Protein AF-A0A2E7K3Z9-F1 (afdb_monomer_lite)

pLDDT: mean 95.12, std 6.19, range [55.03, 98.75]

Structure (mmCIF, N/CA/C/O backbone):
data_AF-A0A2E7K3Z9-F1
#
_entry.id   AF-A0A2E7K3Z9-F1
#
loop_
_atom_site.group_PDB
_atom_site.id
_atom_site.type_symbol
_atom_site.label_atom_id
_atom_site.label_alt_id
_atom_site.label_comp_id
_atom_site.label_asym_id
_atom_site.label_entity_id
_atom_site.label_seq_id
_atom_site.pdbx_PDB_ins_code
_atom_site.Cartn_x
_atom_site.Cartn_y
_atom_site.Cartn_z
_atom_site.occupancy
_atom_site.B_iso_or_equiv
_atom_site.auth_seq_id
_atom_site.auth_comp_id
_atom_site.auth_asym_id
_atom_site.auth_atom_id
_atom_site.pdbx_PDB_model_num
ATOM 1 N N . MET A 1 1 ? 13.462 10.521 3.720 1.00 57.59 1 MET A N 1
ATOM 2 C CA . MET A 1 1 ? 12.714 11.764 4.078 1.00 57.59 1 MET A CA 1
ATOM 3 C C . MET A 1 1 ? 12.182 12.582 2.880 1.00 57.59 1 MET A C 1
ATOM 5 O O . MET A 1 1 ? 11.020 12.959 2.931 1.00 57.59 1 MET A O 1
ATOM 9 N N . LYS A 1 2 ? 12.932 12.824 1.781 1.00 55.03 2 LYS A N 1
ATOM 10 C CA . LYS A 1 2 ? 12.370 13.339 0.493 1.00 55.03 2 LYS A CA 1
ATOM 11 C C . LYS A 1 2 ? 12.217 12.260 -0.590 1.00 55.03 2 LYS A C 1
ATOM 13 O O . LYS A 1 2 ? 11.265 12.302 -1.368 1.00 55.03 2 LYS A O 1
ATOM 18 N N . GLU A 1 3 ? 13.136 11.299 -0.623 1.00 56.72 3 GLU A N 1
ATOM 19 C CA . GLU A 1 3 ? 13.112 10.158 -1.546 1.00 56.72 3 GLU A CA 1
ATOM 20 C C . GLU A 1 3 ? 11.953 9.200 -1.234 1.00 56.72 3 GLU A C 1
ATOM 22 O O . GLU A 1 3 ? 11.153 8.914 -2.118 1.00 56.72 3 GLU A O 1
ATOM 27 N N . ASP A 1 4 ? 11.755 8.829 0.039 1.00 74.62 4 ASP A N 1
ATOM 28 C CA . ASP A 1 4 ? 10.610 7.995 0.449 1.00 74.62 4 ASP A CA 1
ATOM 29 C C . ASP A 1 4 ? 9.265 8.618 0.072 1.00 74.62 4 ASP A C 1
ATOM 31 O O . ASP A 1 4 ? 8.337 7.912 -0.306 1.00 74.62 4 ASP A O 1
ATOM 35 N N . ALA A 1 5 ? 9.152 9.948 0.150 1.00 84.44 5 ALA A N 1
ATOM 36 C CA . ALA A 1 5 ? 7.936 10.657 -0.231 1.00 84.44 5 ALA A CA 1
ATOM 37 C C . ALA A 1 5 ? 7.711 10.646 -1.751 1.00 84.44 5 ALA A C 1
ATOM 39 O O . ALA A 1 5 ? 6.571 10.692 -2.200 1.00 84.44 5 ALA A O 1
ATOM 40 N N . ALA A 1 6 ? 8.773 10.634 -2.560 1.00 87.38 6 ALA A N 1
ATOM 41 C CA . ALA A 1 6 ? 8.648 10.507 -4.011 1.00 87.38 6 ALA A CA 1
ATOM 42 C C . ALA A 1 6 ? 8.319 9.071 -4.421 1.00 87.38 6 ALA A C 1
ATOM 44 O O . ALA A 1 6 ? 7.413 8.873 -5.218 1.00 87.38 6 ALA A O 1
ATOM 45 N N . ARG A 1 7 ? 8.977 8.082 -3.807 1.00 90.62 7 ARG A N 1
ATOM 46 C CA . ARG A 1 7 ? 8.676 6.664 -4.019 1.00 90.62 7 ARG A CA 1
ATOM 47 C C . ARG A 1 7 ? 7.239 6.323 -3.624 1.00 90.62 7 ARG A C 1
ATOM 49 O O . ARG A 1 7 ? 6.554 5.654 -4.382 1.00 90.62 7 ARG A O 1
ATOM 56 N N . ARG A 1 8 ? 6.756 6.822 -2.479 1.00 92.81 8 ARG A N 1
ATOM 57 C CA . ARG A 1 8 ? 5.350 6.664 -2.065 1.00 92.81 8 ARG A CA 1
ATOM 58 C C . ARG A 1 8 ? 4.380 7.229 -3.099 1.00 92.81 8 ARG A C 1
ATOM 60 O O . ARG A 1 8 ? 3.503 6.504 -3.539 1.00 92.81 8 ARG A O 1
ATOM 67 N N . ARG A 1 9 ? 4.602 8.466 -3.551 1.00 93.94 9 ARG A N 1
ATOM 68 C CA . ARG A 1 9 ? 3.782 9.075 -4.610 1.00 93.94 9 ARG A CA 1
ATOM 69 C C . ARG A 1 9 ? 3.825 8.281 -5.914 1.00 93.94 9 ARG A C 1
ATOM 71 O O . ARG A 1 9 ? 2.797 8.119 -6.551 1.00 93.94 9 ARG A O 1
ATOM 78 N N . ALA A 1 10 ? 4.989 7.760 -6.296 1.00 96.00 10 ALA A N 1
ATOM 79 C CA . ALA A 1 10 ? 5.112 6.910 -7.475 1.00 96.00 10 ALA A CA 1
ATOM 80 C C . ALA A 1 10 ? 4.295 5.614 -7.345 1.00 96.00 10 ALA A C 1
ATOM 82 O O . ALA A 1 10 ? 3.637 5.222 -8.300 1.00 96.00 10 ALA A O 1
ATOM 83 N N . LEU A 1 11 ? 4.285 4.982 -6.165 1.00 97.44 11 LEU A N 1
ATOM 84 C CA . LEU A 1 11 ? 3.452 3.806 -5.896 1.00 97.44 11 LEU A CA 1
ATOM 85 C C . LEU A 1 11 ? 1.953 4.145 -5.903 1.00 97.44 11 LEU A C 1
ATOM 87 O O . LEU A 1 11 ? 1.171 3.393 -6.469 1.00 97.44 11 LEU A O 1
ATOM 91 N N . GLU A 1 12 ? 1.546 5.276 -5.322 1.00 96.81 12 GLU A N 1
ATOM 92 C CA . GLU A 1 12 ? 0.149 5.742 -5.355 1.00 96.81 12 GLU A CA 1
ATOM 93 C C . GLU A 1 12 ? -0.332 6.009 -6.789 1.00 96.81 12 GLU A C 1
ATOM 95 O O . GLU A 1 12 ? -1.435 5.602 -7.157 1.00 96.81 12 GLU A O 1
ATOM 100 N N . LEU A 1 13 ? 0.506 6.654 -7.608 1.00 97.06 13 LEU A N 1
ATOM 101 C CA . LEU A 1 13 ? 0.227 6.884 -9.027 1.00 97.06 13 LEU A CA 1
ATOM 102 C C . LEU A 1 13 ? 0.150 5.566 -9.798 1.00 97.06 13 LEU A C 1
ATOM 104 O O . LEU A 1 13 ? -0.807 5.364 -10.535 1.00 97.06 13 LEU A O 1
ATOM 108 N N . LEU A 1 14 ? 1.099 4.652 -9.572 1.00 98.31 14 LEU A N 1
ATOM 109 C CA . LEU A 1 14 ? 1.084 3.329 -10.194 1.00 98.31 14 LEU A CA 1
ATOM 110 C C . LEU A 1 14 ? -0.222 2.595 -9.886 1.00 98.31 14 LEU A C 1
ATOM 112 O O . LEU A 1 14 ? -0.889 2.133 -10.801 1.00 98.31 14 LEU A O 1
ATOM 116 N N . LEU A 1 15 ? -0.619 2.520 -8.613 1.00 98.44 15 LEU A N 1
ATOM 117 C CA . LEU A 1 15 ? -1.865 1.860 -8.220 1.00 98.44 15 LEU A CA 1
ATOM 118 C C . LEU A 1 15 ? -3.093 2.548 -8.828 1.00 98.44 15 LEU A C 1
ATOM 120 O O . LEU A 1 15 ? -4.012 1.862 -9.258 1.00 98.44 15 LEU A O 1
ATOM 124 N N . THR A 1 16 ? -3.094 3.881 -8.914 1.00 98.12 16 THR A N 1
ATOM 125 C CA . THR A 1 16 ? -4.165 4.638 -9.582 1.00 98.12 16 THR A CA 1
ATOM 126 C C . THR A 1 16 ? -4.293 4.240 -11.053 1.00 98.12 16 THR A C 1
ATOM 128 O O . THR A 1 16 ? -5.396 3.962 -11.514 1.00 98.12 16 THR A O 1
ATOM 131 N N . ASP A 1 17 ? -3.182 4.157 -11.786 1.00 98.19 17 ASP A N 1
ATOM 132 C CA . ASP A 1 17 ? -3.208 3.764 -13.196 1.00 98.19 17 ASP A CA 1
ATOM 133 C C . ASP A 1 17 ? -3.567 2.288 -13.390 1.00 98.19 17 ASP A C 1
ATOM 135 O O . ASP A 1 17 ? -4.313 1.961 -14.313 1.00 98.19 17 ASP A O 1
ATOM 139 N N . LEU A 1 18 ? -3.051 1.393 -12.538 1.00 98.19 18 LEU A N 1
ATOM 140 C CA . LEU A 1 18 ? -3.352 -0.041 -12.591 1.00 98.19 18 LEU A CA 1
ATOM 141 C C . LEU A 1 18 ? -4.839 -0.303 -12.349 1.00 98.19 18 LEU A C 1
ATOM 143 O O . LEU A 1 18 ? -5.436 -1.104 -13.063 1.00 98.19 18 LEU A O 1
ATOM 147 N N . TYR A 1 19 ? -5.439 0.408 -11.393 1.00 97.75 19 TYR A N 1
ATOM 148 C CA . TYR A 1 19 ? -6.859 0.294 -11.079 1.00 97.75 19 TYR A CA 1
ATOM 149 C C . TYR A 1 19 ? -7.772 1.139 -11.977 1.00 97.75 19 TYR A C 1
ATOM 151 O O . TYR A 1 19 ? -8.988 0.962 -11.911 1.00 97.75 19 TYR A O 1
ATOM 159 N N . GLY A 1 20 ? -7.219 2.035 -12.800 1.00 97.44 20 GLY A N 1
ATOM 160 C CA . GLY A 1 20 ? -7.962 2.948 -13.678 1.00 97.44 20 GLY A CA 1
ATOM 161 C C . GLY A 1 20 ? -8.578 4.166 -12.973 1.00 97.44 20 GLY A C 1
ATOM 162 O O . GLY A 1 20 ? -9.062 5.079 -13.634 1.00 97.44 20 GLY A O 1
ATOM 163 N N . GLU A 1 21 ? -8.546 4.209 -11.643 1.00 96.50 21 GLU A N 1
ATOM 164 C CA . GLU A 1 21 ? -8.960 5.342 -10.815 1.00 96.50 21 GLU A CA 1
ATOM 165 C C . GLU A 1 21 ? -8.249 5.272 -9.456 1.00 96.50 21 GLU A C 1
ATOM 167 O O . GLU A 1 21 ? -7.744 4.218 -9.056 1.00 96.50 21 GLU A O 1
ATOM 172 N N . SER A 1 22 ? -8.212 6.383 -8.712 1.00 96.19 22 SER A N 1
ATOM 173 C CA . SER A 1 22 ? -7.589 6.354 -7.389 1.00 96.19 22 SER A CA 1
ATOM 174 C C . SER A 1 22 ? -8.462 5.560 -6.405 1.00 96.19 22 SER A C 1
ATOM 176 O O . SER A 1 22 ? -9.689 5.694 -6.427 1.00 96.19 22 SER A O 1
ATOM 178 N N . PRO A 1 23 ? -7.871 4.775 -5.487 1.00 95.44 23 PRO A N 1
ATOM 179 C CA . PRO A 1 23 ? -8.624 4.012 -4.489 1.00 95.44 23 PRO A CA 1
ATOM 180 C C . PRO A 1 23 ? -9.587 4.866 -3.649 1.00 95.44 23 PRO A C 1
ATOM 182 O O . PRO A 1 23 ? -10.661 4.404 -3.267 1.00 95.44 23 PRO A O 1
ATOM 185 N N . GLN A 1 24 ? -9.241 6.131 -3.389 1.00 94.56 24 GLN A N 1
ATOM 186 C CA . GLN A 1 24 ? -10.102 7.057 -2.649 1.00 94.56 24 GLN A CA 1
ATOM 187 C C . GLN A 1 24 ? -11.251 7.595 -3.509 1.00 94.56 24 GLN A C 1
ATOM 189 O O . GLN A 1 24 ? -12.352 7.786 -2.995 1.00 94.56 24 GLN A O 1
ATOM 194 N N . LEU A 1 25 ? -11.027 7.812 -4.810 1.00 96.00 25 LEU A N 1
ATOM 195 C CA . LEU A 1 25 ? -12.099 8.181 -5.734 1.00 96.00 25 LEU A CA 1
ATOM 196 C C . LEU A 1 25 ? -13.072 7.013 -5.922 1.00 96.00 25 LEU A C 1
ATOM 198 O O . LEU A 1 25 ? -14.277 7.209 -5.777 1.00 96.00 25 LEU A O 1
ATOM 202 N N . ARG A 1 26 ? -12.550 5.792 -6.105 1.00 96.56 26 ARG A N 1
ATOM 203 C CA . ARG A 1 26 ? -13.350 4.561 -6.106 1.00 96.56 26 ARG A CA 1
ATOM 204 C C . ARG A 1 26 ? -14.197 4.457 -4.848 1.00 96.56 26 ARG A C 1
ATOM 206 O O . ARG A 1 26 ? -15.400 4.230 -4.939 1.00 96.56 26 ARG A O 1
ATOM 213 N N . TYR A 1 27 ? -13.587 4.664 -3.678 1.00 96.69 27 TYR A N 1
ATOM 214 C CA . TYR A 1 27 ? -14.300 4.663 -2.401 1.00 96.69 27 TYR A CA 1
ATOM 215 C C . TYR A 1 27 ? -15.473 5.646 -2.410 1.00 96.69 27 TYR A C 1
ATOM 217 O O . TYR A 1 27 ? -16.594 5.289 -2.050 1.00 96.69 27 TYR A O 1
ATOM 225 N N . ARG A 1 28 ? -15.244 6.877 -2.872 1.00 97.19 28 ARG A N 1
ATOM 226 C CA . ARG A 1 28 ? -16.290 7.894 -2.974 1.00 97.19 28 ARG A CA 1
ATOM 227 C C . ARG A 1 28 ? -17.401 7.486 -3.947 1.00 97.19 28 ARG A C 1
ATOM 229 O O . ARG A 1 28 ? -18.571 7.688 -3.632 1.00 97.19 28 ARG A O 1
ATOM 236 N N . HIS A 1 29 ? -17.069 6.881 -5.088 1.00 97.12 29 HIS A N 1
ATOM 237 C CA . HIS A 1 29 ? -18.052 6.383 -6.054 1.00 97.12 29 HIS A CA 1
ATOM 238 C C . HIS A 1 29 ? -18.940 5.282 -5.457 1.00 97.12 29 HIS A C 1
ATOM 240 O O . HIS A 1 29 ? -20.164 5.400 -5.489 1.00 97.12 29 HIS A O 1
ATOM 246 N N . ILE A 1 30 ? -18.345 4.251 -4.847 1.00 96.25 30 ILE A N 1
ATOM 247 C CA . ILE A 1 30 ? -19.100 3.106 -4.306 1.00 96.25 30 ILE A CA 1
ATOM 248 C C . ILE A 1 30 ? -19.910 3.457 -3.053 1.00 96.25 30 ILE A C 1
ATOM 250 O O . ILE A 1 30 ? -20.887 2.785 -2.738 1.00 96.25 30 ILE A O 1
ATOM 254 N N . THR A 1 31 ? -19.520 4.505 -2.324 1.00 96.31 31 THR A N 1
ATOM 255 C CA . THR A 1 31 ? -20.207 4.939 -1.099 1.00 96.31 31 THR A CA 1
ATOM 256 C C . THR A 1 31 ? -21.234 6.048 -1.324 1.00 96.31 31 THR A C 1
ATOM 258 O O . THR A 1 31 ? -21.780 6.561 -0.346 1.00 96.31 31 THR A O 1
ATOM 261 N N . GLY A 1 32 ? -21.511 6.424 -2.578 1.00 95.94 32 GLY A N 1
ATOM 262 C CA . GLY A 1 32 ? -22.489 7.466 -2.902 1.00 95.94 32 GLY A CA 1
ATOM 263 C C . GLY A 1 32 ? -22.028 8.878 -2.529 1.00 95.94 32 GLY A C 1
ATOM 264 O O . GLY A 1 32 ? -22.847 9.726 -2.188 1.00 95.94 32 GLY A O 1
ATOM 265 N N . GLY A 1 33 ? -20.720 9.136 -2.573 1.00 96.38 33 GLY A N 1
ATOM 266 C CA . GLY A 1 33 ? -20.141 10.458 -2.345 1.00 96.38 33 GLY A CA 1
ATOM 267 C C . GLY A 1 33 ? -19.519 10.677 -0.966 1.00 96.38 33 GLY A C 1
ATOM 268 O O . GLY A 1 33 ? -19.100 11.803 -0.701 1.00 96.38 33 GLY A O 1
ATOM 269 N N . ARG A 1 34 ? -19.437 9.652 -0.105 1.00 96.44 34 ARG A N 1
ATOM 270 C CA . ARG A 1 34 ? -18.821 9.782 1.226 1.00 96.44 34 ARG A CA 1
ATOM 271 C C . ARG A 1 34 ? -17.300 9.896 1.148 1.00 96.44 34 ARG A C 1
ATOM 273 O O . ARG A 1 34 ? -16.649 9.343 0.262 1.00 96.44 34 ARG A O 1
ATOM 280 N N . GLU A 1 35 ? -16.735 10.619 2.109 1.00 96.38 35 GLU A N 1
ATOM 281 C CA . GLU A 1 35 ? -15.298 10.847 2.216 1.00 96.38 35 GLU A CA 1
ATOM 282 C C . GLU A 1 35 ? -14.644 9.785 3.105 1.00 96.38 35 GLU A C 1
ATOM 284 O O . GLU A 1 35 ? -15.021 9.609 4.267 1.00 96.38 35 GLU A O 1
ATOM 289 N N . LEU A 1 36 ? -13.594 9.131 2.594 1.00 97.19 36 LEU A N 1
ATOM 290 C CA . LEU A 1 36 ? -12.876 8.064 3.305 1.00 97.19 36 LEU A CA 1
ATOM 291 C C . LEU A 1 36 ? -12.435 8.486 4.715 1.00 97.19 36 LEU A C 1
ATOM 293 O O . LEU A 1 36 ? -12.551 7.725 5.673 1.00 97.19 36 LEU A O 1
ATOM 297 N N . ALA A 1 37 ? -11.941 9.718 4.855 1.00 97.44 37 ALA A N 1
ATOM 298 C CA . ALA A 1 37 ? -11.480 10.244 6.136 1.00 97.44 37 ALA A CA 1
ATOM 299 C C . ALA A 1 37 ? -12.595 10.336 7.188 1.00 97.44 37 ALA A C 1
ATOM 301 O O . ALA A 1 37 ? -12.328 10.162 8.377 1.00 97.44 37 ALA A O 1
ATOM 302 N N . ASP A 1 38 ? -13.823 10.629 6.766 1.00 97.50 38 ASP A N 1
ATOM 303 C CA . ASP A 1 38 ? -14.962 10.812 7.667 1.00 97.50 38 ASP A CA 1
ATOM 304 C C . ASP A 1 38 ? -15.489 9.457 8.138 1.00 97.50 38 ASP A C 1
ATOM 306 O O . ASP A 1 38 ? -15.725 9.254 9.335 1.00 97.50 38 ASP A O 1
ATOM 310 N N . ASP A 1 39 ? -15.572 8.500 7.216 1.00 97.56 39 ASP A N 1
ATOM 311 C CA . ASP A 1 39 ? -15.983 7.137 7.524 1.00 97.56 39 ASP A CA 1
ATOM 312 C C . ASP A 1 39 ? -14.955 6.425 8.415 1.00 97.56 39 ASP A C 1
ATOM 314 O O . ASP A 1 39 ? -15.335 5.810 9.411 1.00 97.56 39 ASP A O 1
ATOM 318 N N . VAL A 1 40 ? -13.650 6.564 8.147 1.00 98.19 40 VAL A N 1
ATOM 319 C CA . VAL A 1 40 ? -12.593 5.999 9.010 1.00 98.19 40 VAL A CA 1
ATOM 320 C C . VAL A 1 40 ? -12.603 6.653 10.393 1.00 98.19 40 VAL A C 1
ATOM 322 O O . VAL A 1 40 ? -12.535 5.954 11.403 1.00 98.19 40 VAL A O 1
ATOM 325 N N . TRP A 1 41 ? -12.742 7.978 10.480 1.00 98.38 41 TRP A N 1
ATOM 326 C CA . TRP A 1 41 ? -12.836 8.663 11.772 1.00 98.38 41 TRP A CA 1
ATOM 327 C C . TRP A 1 41 ? -13.990 8.122 12.626 1.00 98.38 41 TRP A C 1
ATOM 329 O O . TRP A 1 41 ? -13.810 7.833 13.812 1.00 98.38 41 TRP A O 1
ATOM 339 N N . SER A 1 42 ? -15.157 7.944 12.005 1.00 97.56 42 SER A N 1
ATOM 340 C CA . SER A 1 42 ? -16.372 7.458 12.662 1.00 97.56 42 SER A CA 1
ATOM 341 C C . SER A 1 42 ? -16.247 5.983 13.058 1.00 97.56 42 SER A C 1
ATOM 343 O O . SER A 1 42 ? -16.522 5.626 14.203 1.00 97.56 42 SER A O 1
ATOM 345 N N . LYS A 1 43 ? -15.727 5.145 12.152 1.00 97.00 43 LYS A N 1
ATOM 346 C CA . LYS A 1 43 ? -15.463 3.710 12.347 1.00 97.00 43 LYS A CA 1
ATOM 347 C C . LYS A 1 43 ? -14.574 3.431 13.566 1.00 97.00 43 LYS A C 1
ATOM 349 O O . LYS A 1 43 ? -14.811 2.473 14.293 1.00 97.00 43 LYS A O 1
ATOM 354 N N . PHE A 1 44 ? -13.589 4.292 13.827 1.00 98.31 44 PHE A N 1
ATOM 355 C CA . PHE A 1 44 ? -12.693 4.184 14.987 1.00 98.31 44 PHE A CA 1
ATOM 356 C C . PHE A 1 44 ? -13.087 5.103 16.157 1.00 98.31 44 PHE A C 1
ATOM 358 O O . PHE A 1 44 ? -12.309 5.281 17.095 1.00 98.31 44 PHE A O 1
ATOM 365 N N . SER A 1 45 ? -14.283 5.703 16.122 1.00 97.88 45 SER A N 1
ATOM 366 C CA . SER A 1 45 ? -14.801 6.594 17.175 1.00 97.88 45 SER A CA 1
ATOM 367 C C . SER A 1 45 ? -13.841 7.737 17.553 1.00 97.88 45 SER A C 1
ATOM 369 O O . SER A 1 45 ? -13.761 8.148 18.712 1.00 97.88 45 SER A O 1
ATOM 371 N N . GLY A 1 46 ? -13.068 8.238 16.585 1.00 98.00 46 GLY A N 1
ATOM 372 C CA . GLY A 1 46 ? -12.073 9.292 16.795 1.00 98.00 46 GLY A CA 1
ATOM 373 C C . GLY A 1 46 ? -10.892 8.913 17.697 1.00 98.00 46 GLY A C 1
ATOM 374 O O . GLY A 1 46 ? -10.212 9.799 18.222 1.00 98.00 46 GLY A O 1
ATOM 375 N N . LYS A 1 47 ? -10.636 7.617 17.900 1.00 98.62 47 LYS A N 1
ATOM 376 C CA . LYS A 1 47 ? -9.530 7.107 18.719 1.00 98.62 47 LYS A CA 1
ATOM 377 C C . LYS A 1 47 ? -8.422 6.530 17.855 1.00 98.62 47 LYS A C 1
ATOM 379 O O . LYS A 1 47 ? -8.671 5.947 16.803 1.00 98.62 47 LYS A O 1
ATOM 384 N N . CYS A 1 48 ? -7.185 6.662 18.322 1.00 98.75 48 CYS A N 1
ATOM 385 C CA . CYS A 1 48 ? -6.069 5.928 17.744 1.00 98.75 48 CYS A CA 1
ATOM 386 C C . CYS A 1 48 ? -6.290 4.432 17.966 1.00 98.75 48 CYS A C 1
ATOM 388 O O . CYS A 1 48 ? -6.415 4.000 19.107 1.00 98.75 48 CYS A O 1
ATOM 390 N N . PHE A 1 49 ? -6.268 3.636 16.902 1.00 98.75 49 PHE A N 1
ATOM 391 C CA . PHE A 1 49 ? -6.435 2.191 17.017 1.00 98.75 49 PHE A CA 1
ATOM 392 C C . PHE A 1 49 ? -5.366 1.534 17.907 1.00 98.75 49 PHE A C 1
ATOM 394 O O . PHE A 1 49 ? -5.667 0.627 18.675 1.00 98.75 49 PHE A O 1
ATOM 401 N N . ASN A 1 50 ? -4.115 2.004 17.830 1.00 98.56 50 ASN A N 1
ATOM 402 C CA . ASN A 1 50 ? -3.016 1.366 18.549 1.00 98.56 50 ASN A CA 1
ATOM 403 C C . ASN A 1 50 ? -3.041 1.637 20.061 1.00 98.56 50 ASN A C 1
ATOM 405 O O . ASN A 1 50 ? -2.995 0.707 20.855 1.00 98.56 50 ASN A O 1
ATOM 409 N N . CYS A 1 51 ? -3.059 2.914 20.456 1.00 98.31 51 CYS A N 1
ATOM 410 C CA . CYS A 1 51 ? -2.945 3.312 21.863 1.00 98.31 51 CYS A CA 1
ATOM 411 C C . CYS A 1 51 ? -4.286 3.661 22.518 1.00 98.31 51 CYS A C 1
ATOM 413 O O . CYS A 1 51 ? -4.294 4.117 23.655 1.00 98.31 51 CYS A O 1
ATOM 415 N N . GLU A 1 52 ? -5.394 3.532 21.782 1.00 98.25 52 GLU A N 1
ATOM 416 C CA . GLU A 1 52 ? -6.772 3.826 22.208 1.00 98.25 52 GLU A CA 1
ATOM 417 C C . GLU A 1 52 ? -7.025 5.282 22.664 1.00 98.25 52 GLU A C 1
ATOM 419 O O . GLU A 1 52 ? -8.147 5.648 23.019 1.00 98.25 52 GLU A O 1
ATOM 424 N N . ALA A 1 53 ? -6.009 6.149 22.591 1.00 98.25 53 ALA A N 1
ATOM 425 C CA . ALA A 1 53 ? -6.112 7.551 22.962 1.00 98.25 53 ALA A CA 1
ATOM 426 C C . ALA A 1 53 ? -7.072 8.309 22.035 1.00 98.25 53 ALA A C 1
ATOM 428 O O . ALA A 1 53 ? -7.028 8.159 20.807 1.00 98.25 53 ALA A O 1
ATOM 429 N N . GLN A 1 54 ? -7.890 9.179 22.630 1.00 98.31 54 GLN A N 1
ATOM 430 C CA . GLN A 1 54 ? -8.742 10.100 21.889 1.00 98.31 54 GLN A CA 1
ATOM 431 C C . GLN A 1 54 ? -7.878 11.059 21.067 1.00 98.31 54 GLN A C 1
ATOM 433 O O . GLN A 1 54 ? -6.976 11.715 21.592 1.00 98.31 54 GLN A O 1
ATOM 438 N N . ILE A 1 55 ? -8.164 11.166 19.773 1.00 98.19 55 ILE A N 1
ATOM 439 C CA . ILE A 1 55 ? -7.533 12.161 18.913 1.00 98.19 55 ILE A CA 1
ATOM 440 C C . ILE A 1 55 ? -8.352 13.450 19.036 1.00 98.19 55 ILE A C 1
ATOM 442 O O . ILE A 1 55 ? -9.580 13.430 18.997 1.00 98.19 55 ILE A O 1
ATOM 446 N N . SER A 1 56 ? -7.681 14.594 19.181 1.00 95.12 56 SER A N 1
ATOM 447 C CA . SER A 1 56 ? -8.328 15.892 19.449 1.00 95.12 56 SER A CA 1
ATOM 448 C C . SER A 1 56 ? -9.204 16.426 18.308 1.00 95.12 56 SER A C 1
ATOM 450 O O . SER A 1 56 ? -9.862 17.451 18.452 1.00 95.12 56 SER A O 1
ATOM 452 N N . GLY A 1 57 ? -9.227 15.739 17.170 1.00 95.38 57 GLY A N 1
ATOM 453 C CA . GLY A 1 57 ? -10.156 15.990 16.082 1.00 95.38 57 GLY A CA 1
ATOM 454 C C . GLY A 1 57 ? -9.727 15.293 14.800 1.00 95.38 57 GLY A C 1
ATOM 455 O O . GLY A 1 57 ? -8.557 14.950 14.620 1.00 95.38 57 GLY A O 1
ATOM 456 N N . ARG A 1 58 ? -10.668 15.148 13.866 1.00 96.44 58 ARG A N 1
ATOM 457 C CA . ARG A 1 58 ? -10.459 14.450 12.589 1.00 96.44 58 ARG A CA 1
ATOM 458 C C . ARG A 1 58 ? -9.247 14.951 11.805 1.00 96.44 58 ARG A C 1
ATOM 460 O O . ARG A 1 58 ? -8.475 14.159 11.289 1.00 96.44 58 ARG A O 1
ATOM 467 N N . LYS A 1 59 ? -9.017 16.267 11.783 1.00 96.00 59 LYS A N 1
ATOM 468 C CA . LYS A 1 59 ? -7.862 16.881 11.096 1.00 96.00 59 LYS A CA 1
ATOM 469 C C . LYS A 1 59 ? -6.499 16.501 11.700 1.00 96.00 59 LYS A C 1
ATOM 471 O O . LYS A 1 59 ? -5.474 16.793 11.095 1.00 96.00 59 LYS A O 1
ATOM 476 N N . LYS A 1 60 ? -6.470 15.920 12.905 1.00 97.12 60 LYS A N 1
ATOM 477 C CA . LYS A 1 60 ? -5.260 15.424 13.582 1.00 97.12 60 LYS A CA 1
ATOM 478 C C . LYS A 1 60 ? -5.092 13.906 13.454 1.00 97.12 60 LYS A C 1
ATOM 480 O O . LYS A 1 60 ? -4.064 13.381 13.879 1.00 97.12 60 LYS A O 1
ATOM 485 N N . MET A 1 61 ? -6.082 13.210 12.893 1.00 97.75 61 MET A N 1
ATOM 486 C CA . MET A 1 61 ? -5.967 11.799 12.545 1.00 97.75 61 MET A CA 1
ATOM 487 C C . MET A 1 61 ? -4.958 11.629 11.416 1.00 97.75 61 MET A C 1
ATOM 489 O O . MET A 1 61 ? -4.938 12.401 10.458 1.00 97.75 61 MET A O 1
ATOM 493 N N . HIS A 1 62 ? -4.167 10.571 11.508 1.00 97.81 62 HIS A N 1
ATOM 494 C CA . HIS A 1 62 ? -3.440 10.033 10.375 1.00 97.81 62 HIS A CA 1
ATOM 495 C C . HIS A 1 62 ? -4.220 8.844 9.822 1.00 97.81 62 HIS A C 1
ATOM 497 O O . HIS A 1 62 ? -4.501 7.892 10.552 1.00 97.81 62 HIS A O 1
ATOM 503 N N . LEU A 1 63 ? -4.579 8.933 8.541 1.00 97.12 63 LEU A N 1
ATOM 504 C CA . LEU A 1 63 ? -5.071 7.795 7.778 1.00 97.12 63 LEU A CA 1
ATOM 505 C C . LEU A 1 63 ? -3.888 6.898 7.441 1.00 97.12 63 LEU A C 1
ATOM 507 O O . LEU A 1 63 ? -2.991 7.294 6.694 1.00 97.12 63 LEU A O 1
ATOM 511 N N . ASP A 1 64 ? -3.887 5.709 8.022 1.00 97.62 64 ASP A N 1
ATOM 512 C CA . ASP A 1 64 ? -2.841 4.726 7.812 1.00 97.62 64 ASP A CA 1
ATOM 513 C C . ASP A 1 64 ? -3.270 3.678 6.786 1.00 97.62 64 ASP A C 1
ATOM 515 O O . ASP A 1 64 ? -4.409 3.200 6.786 1.00 97.62 64 ASP A O 1
ATOM 519 N N . HIS A 1 65 ? -2.318 3.294 5.936 1.00 97.19 65 HIS A N 1
ATOM 520 C CA . HIS A 1 65 ? -2.472 2.122 5.090 1.00 97.19 65 HIS A CA 1
ATOM 521 C C . HIS A 1 65 ? -2.366 0.894 5.996 1.00 97.19 65 HIS A C 1
ATOM 523 O O . HIS A 1 65 ? -1.269 0.537 6.440 1.00 97.19 65 HIS A O 1
ATOM 529 N N . THR A 1 66 ? -3.503 0.259 6.288 1.00 97.62 66 THR A N 1
ATOM 530 C CA . THR A 1 66 ? -3.566 -0.878 7.216 1.00 97.62 66 THR A CA 1
ATOM 531 C C . THR A 1 66 ? -2.526 -1.928 6.852 1.00 97.62 66 THR A C 1
ATOM 533 O O . THR A 1 66 ? -1.674 -2.275 7.673 1.00 97.62 66 THR A O 1
ATOM 536 N N . ARG A 1 67 ? -2.507 -2.324 5.577 1.00 97.31 67 ARG A N 1
ATOM 537 C CA . ARG A 1 67 ? -1.402 -3.057 4.958 1.00 97.31 67 ARG A CA 1
ATOM 538 C C . ARG A 1 67 ? -0.493 -2.074 4.210 1.00 97.31 67 ARG A C 1
ATOM 540 O O . ARG A 1 67 ? -0.995 -1.106 3.652 1.00 97.31 67 ARG A O 1
ATOM 547 N N . PRO A 1 68 ? 0.833 -2.272 4.199 1.00 96.56 68 PRO A N 1
ATOM 548 C CA . PRO A 1 68 ? 1.758 -1.225 3.778 1.00 96.56 68 PRO A CA 1
ATOM 549 C C . PRO A 1 68 ? 1.741 -0.954 2.265 1.00 96.56 68 PRO A C 1
ATOM 551 O O . PRO A 1 68 ? 1.856 -1.877 1.461 1.00 96.56 68 PRO A O 1
ATOM 554 N N . LEU A 1 69 ? 1.749 0.330 1.880 1.00 97.38 69 LEU A N 1
ATOM 555 C CA . LEU A 1 69 ? 1.864 0.781 0.481 1.00 97.38 69 LEU A CA 1
ATOM 556 C C . LEU A 1 69 ? 3.112 0.248 -0.234 1.00 97.38 69 LEU A C 1
ATOM 558 O O . LEU A 1 69 ? 3.070 -0.047 -1.424 1.00 97.38 69 LEU A O 1
ATOM 562 N N . ALA A 1 70 ? 4.225 0.083 0.489 1.00 95.56 70 ALA A N 1
ATOM 563 C CA . ALA A 1 70 ? 5.442 -0.525 -0.056 1.00 95.56 70 ALA A CA 1
ATOM 564 C C . ALA A 1 70 ? 5.203 -1.957 -0.576 1.00 95.56 70 ALA A C 1
ATOM 566 O O . ALA A 1 70 ? 5.965 -2.452 -1.396 1.00 95.56 70 ALA A O 1
ATOM 567 N N . MET A 1 71 ? 4.125 -2.597 -0.127 1.00 97.19 71 MET A N 1
ATOM 568 C CA . MET A 1 71 ? 3.684 -3.930 -0.523 1.00 97.19 71 MET A CA 1
ATOM 569 C C . MET A 1 71 ? 2.465 -3.875 -1.451 1.00 97.19 71 MET A C 1
ATOM 571 O O . MET A 1 71 ? 1.736 -4.854 -1.563 1.00 97.19 71 MET A O 1
ATOM 575 N N . LEU A 1 72 ? 2.266 -2.731 -2.117 1.00 97.94 72 LEU A N 1
ATOM 576 C CA . LEU A 1 72 ? 1.218 -2.457 -3.105 1.00 97.94 72 LEU A CA 1
ATOM 577 C C . LEU A 1 72 ? -0.215 -2.460 -2.556 1.00 97.94 72 LEU A C 1
ATOM 579 O O . LEU A 1 72 ? -1.176 -2.513 -3.319 1.00 97.94 72 LEU A O 1
ATOM 583 N N . TRP A 1 73 ? -0.376 -2.349 -1.239 1.00 97.75 73 TRP A N 1
ATOM 584 C CA . TRP A 1 73 ? -1.687 -2.174 -0.622 1.00 97.75 73 TRP A CA 1
ATOM 585 C C . TRP A 1 73 ? -2.075 -0.687 -0.590 1.00 97.75 73 TRP A C 1
ATOM 587 O O . TRP A 1 73 ? -1.354 0.099 0.031 1.00 97.75 73 TRP A O 1
ATOM 597 N N . PRO A 1 74 ? -3.169 -0.276 -1.255 1.00 96.94 74 PRO A N 1
ATOM 598 C CA . PRO A 1 74 ? -3.571 1.126 -1.329 1.00 96.94 74 PRO A CA 1
ATOM 599 C C . PRO A 1 74 ? -4.167 1.653 -0.016 1.00 96.94 74 PRO A C 1
ATOM 601 O O . PRO A 1 74 ? -4.539 0.897 0.879 1.00 96.94 74 PRO A O 1
ATOM 604 N N . LEU A 1 75 ? -4.298 2.980 0.083 1.00 96.88 75 LEU A N 1
ATOM 605 C CA . LEU A 1 75 ? -5.128 3.616 1.105 1.00 96.88 75 LEU A CA 1
ATOM 606 C C . LEU A 1 75 ? -6.587 3.628 0.638 1.00 96.88 75 LEU A C 1
ATOM 608 O O . LEU A 1 75 ? -6.981 4.498 -0.136 1.00 96.88 75 LEU A O 1
ATOM 612 N N . ASP A 1 76 ? -7.373 2.672 1.113 1.00 96.38 76 ASP A N 1
ATOM 613 C CA . ASP A 1 76 ? -8.764 2.447 0.715 1.00 96.38 76 ASP A CA 1
ATOM 614 C C . ASP A 1 76 ? -9.703 2.361 1.938 1.00 96.38 76 ASP A C 1
ATOM 616 O O . ASP A 1 76 ? -9.346 2.773 3.044 1.00 96.38 76 ASP A O 1
ATOM 620 N N . GLY A 1 77 ? -10.910 1.813 1.757 1.00 96.44 77 GLY A N 1
ATOM 621 C CA . GLY A 1 77 ? -11.915 1.637 2.816 1.00 96.44 77 GLY A CA 1
ATOM 622 C C . GLY A 1 77 ? -11.472 0.801 4.025 1.00 96.44 77 GLY A C 1
ATOM 623 O O . GLY A 1 77 ? -12.138 0.826 5.070 1.00 96.44 77 GLY A O 1
ATOM 624 N N . THR A 1 78 ? -10.345 0.095 3.911 1.00 97.19 78 THR A N 1
ATOM 625 C CA . THR A 1 78 ? -9.736 -0.679 4.994 1.00 97.19 78 THR A CA 1
ATOM 626 C C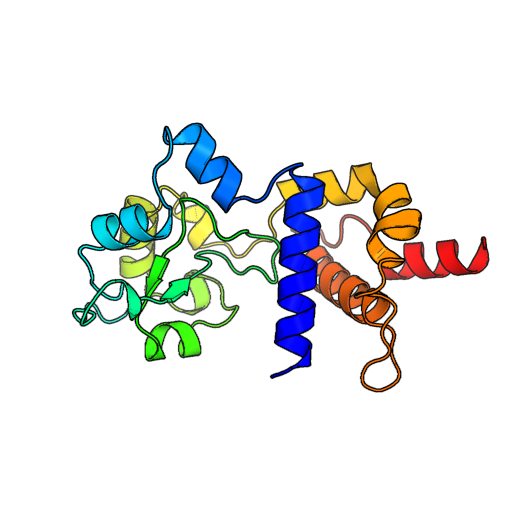 . THR A 1 78 ? -8.778 0.140 5.858 1.00 97.19 78 THR A C 1
ATOM 628 O O . THR A 1 78 ? -8.237 -0.408 6.817 1.00 97.19 78 THR A O 1
ATOM 631 N N . ALA A 1 79 ? -8.554 1.423 5.550 1.00 98.19 79 ALA A N 1
ATOM 632 C CA . ALA A 1 79 ? -7.629 2.305 6.260 1.00 98.19 79 ALA A CA 1
ATOM 633 C C . ALA A 1 79 ? -7.869 2.365 7.781 1.00 98.19 79 ALA A C 1
ATOM 635 O O . ALA A 1 79 ? -8.996 2.258 8.270 1.00 98.19 79 ALA A O 1
ATOM 636 N N . THR A 1 80 ? -6.786 2.586 8.531 1.00 98.31 80 THR A N 1
ATOM 637 C CA . THR A 1 80 ? -6.796 2.618 10.002 1.00 98.31 80 THR A CA 1
ATOM 638 C C . THR A 1 80 ? -6.632 4.042 10.532 1.00 98.31 80 THR A C 1
ATOM 640 O O . THR A 1 80 ? -5.811 4.816 10.041 1.00 98.31 80 THR A O 1
ATOM 643 N N . CYS A 1 81 ? -7.386 4.385 11.579 1.00 98.62 81 CYS A N 1
ATOM 644 C CA . CYS A 1 81 ? -7.245 5.646 12.308 1.00 98.62 81 CYS A CA 1
ATOM 645 C C . CYS A 1 81 ? -6.086 5.568 13.316 1.00 98.62 81 CYS A C 1
ATOM 647 O O . CYS A 1 81 ? -6.163 4.817 14.292 1.00 98.62 81 CYS A O 1
ATOM 649 N N . LEU A 1 82 ? -5.024 6.361 13.131 1.00 98.62 82 LEU A N 1
ATOM 650 C CA . LEU A 1 82 ? -3.904 6.450 14.077 1.00 98.62 82 LEU A CA 1
ATOM 651 C C . LEU A 1 82 ? -3.611 7.893 14.500 1.00 98.62 82 LEU A C 1
ATOM 653 O O . LEU A 1 82 ? -3.823 8.850 13.755 1.00 98.62 82 LEU A O 1
ATOM 657 N N . CYS A 1 83 ? -3.062 8.061 15.706 1.00 98.50 83 CYS A N 1
ATOM 658 C CA . CYS A 1 83 ? -2.409 9.311 16.090 1.00 98.50 83 CYS A CA 1
ATOM 659 C C . CYS A 1 83 ? -1.021 9.416 15.430 1.00 98.50 83 CYS A C 1
ATOM 661 O O . CYS A 1 83 ? -0.432 8.410 15.023 1.00 98.50 83 CYS A O 1
ATOM 663 N N . GLY A 1 84 ? -0.461 10.628 15.363 1.00 97.50 84 GLY A N 1
ATOM 664 C CA . GLY A 1 84 ? 0.813 10.870 14.675 1.00 97.50 84 GLY A CA 1
ATOM 665 C C . GLY A 1 84 ? 1.997 10.058 15.212 1.00 97.50 84 GLY A C 1
ATOM 666 O O . GLY A 1 84 ? 2.828 9.602 14.424 1.00 97.50 84 GLY A O 1
ATOM 667 N N . SER A 1 85 ? 2.060 9.810 16.526 1.00 97.88 85 SER A N 1
ATOM 668 C CA . SER A 1 85 ? 3.131 9.008 17.133 1.00 97.88 85 SER A CA 1
ATOM 669 C C . SER A 1 85 ? 3.035 7.533 16.739 1.00 97.88 85 SER A C 1
ATOM 671 O O . SER A 1 85 ? 4.017 6.972 16.258 1.00 97.88 85 SER A O 1
ATOM 673 N N . CYS A 1 86 ? 1.853 6.919 16.858 1.00 98.38 86 CYS A N 1
ATOM 674 C CA . CYS A 1 86 ? 1.643 5.519 16.480 1.00 98.38 86 CYS A CA 1
ATOM 675 C C . CYS A 1 86 ? 1.802 5.310 14.969 1.00 98.38 86 CYS A C 1
ATOM 677 O O . CYS A 1 86 ? 2.455 4.360 14.553 1.00 98.38 86 CYS A O 1
ATOM 679 N N . ASN A 1 87 ? 1.304 6.233 14.141 1.00 97.81 87 ASN A N 1
ATOM 680 C CA . ASN A 1 87 ? 1.498 6.186 12.689 1.00 97.81 87 ASN A CA 1
ATOM 681 C C . ASN A 1 87 ? 2.992 6.221 12.310 1.00 97.81 87 ASN A C 1
ATOM 683 O O . ASN A 1 87 ? 3.472 5.425 11.503 1.00 97.81 87 ASN A O 1
ATOM 687 N N . SER A 1 88 ? 3.760 7.107 12.953 1.00 95.81 88 SER A N 1
ATOM 688 C CA . SER A 1 88 ? 5.209 7.232 12.731 1.00 95.81 88 SER A CA 1
ATOM 689 C C . SER A 1 88 ? 6.009 6.031 13.239 1.00 95.81 88 SER A C 1
ATOM 691 O O . SER A 1 88 ? 7.104 5.771 12.735 1.00 95.81 88 SER A O 1
ATOM 693 N N . GLN A 1 89 ? 5.489 5.308 14.234 1.00 97.19 89 GLN A N 1
ATOM 694 C CA . GLN A 1 89 ? 6.061 4.047 14.698 1.00 97.19 89 GLN A CA 1
ATOM 695 C C . GLN A 1 89 ? 5.712 2.904 13.745 1.00 97.19 89 GLN A C 1
ATOM 697 O O . GLN A 1 89 ? 6.614 2.152 13.379 1.00 97.19 89 GLN A O 1
ATOM 702 N N . LYS A 1 90 ? 4.449 2.763 13.319 1.00 96.25 90 LYS A N 1
ATOM 703 C CA . LYS A 1 90 ? 4.013 1.694 12.407 1.00 96.25 90 LYS A CA 1
ATOM 704 C C . LYS A 1 90 ? 4.782 1.727 11.086 1.00 96.25 90 LYS A C 1
ATOM 706 O O . LYS A 1 90 ? 5.332 0.705 10.688 1.00 96.25 90 LYS A O 1
ATOM 711 N N . ARG A 1 91 ? 4.909 2.907 10.465 1.00 93.19 91 ARG A N 1
ATOM 712 C CA . ARG A 1 91 ? 5.604 3.113 9.179 1.00 93.19 91 ARG A CA 1
ATOM 713 C C . ARG A 1 91 ? 5.070 2.179 8.084 1.00 93.19 91 ARG A C 1
ATOM 715 O O . ARG A 1 91 ? 3.909 2.268 7.720 1.00 93.19 91 ARG A O 1
ATOM 722 N N . ASP A 1 92 ? 5.933 1.348 7.515 1.00 92.44 92 ASP A N 1
ATOM 723 C CA . ASP A 1 92 ? 5.679 0.370 6.460 1.00 92.44 92 ASP A CA 1
ATOM 724 C C . ASP A 1 92 ? 5.650 -1.074 6.988 1.00 92.44 92 ASP A C 1
ATOM 726 O O . ASP A 1 92 ? 5.652 -2.018 6.198 1.00 92.44 92 ASP A O 1
ATOM 730 N N . ARG A 1 93 ? 5.597 -1.258 8.314 1.00 95.69 93 ARG A N 1
ATOM 731 C CA . ARG A 1 93 ? 5.425 -2.577 8.925 1.00 95.69 93 ARG A CA 1
ATOM 732 C C . ARG A 1 93 ? 4.047 -3.147 8.621 1.00 95.69 93 ARG A C 1
ATOM 734 O O . ARG A 1 93 ? 3.054 -2.414 8.542 1.00 95.69 93 ARG A O 1
ATOM 741 N N . PHE A 1 94 ? 3.989 -4.468 8.504 1.00 96.69 94 PHE A N 1
ATOM 742 C CA . PHE A 1 94 ? 2.715 -5.165 8.446 1.00 96.69 94 PHE A CA 1
ATOM 743 C C . PHE A 1 94 ? 1.985 -5.078 9.788 1.00 96.69 94 PHE A C 1
ATOM 745 O O . PHE A 1 94 ? 2.631 -4.910 10.826 1.00 96.69 94 PHE A O 1
ATOM 752 N N . PRO A 1 95 ? 0.649 -5.239 9.792 1.00 97.50 95 PRO A N 1
ATOM 753 C CA . PRO A 1 95 ? -0.125 -5.371 11.020 1.00 97.50 95 PRO A CA 1
ATOM 754 C C . PRO A 1 95 ? 0.486 -6.374 12.006 1.00 97.50 95 PRO A C 1
ATOM 756 O O . PRO A 1 95 ? 0.676 -6.021 13.167 1.00 97.50 95 PRO A O 1
ATOM 759 N N . ALA A 1 96 ? 0.857 -7.575 11.542 1.00 97.75 96 ALA A N 1
ATOM 760 C CA . ALA A 1 96 ? 1.444 -8.630 12.375 1.00 97.75 96 ALA A CA 1
ATOM 761 C C . ALA A 1 96 ? 2.769 -8.249 13.061 1.00 97.75 96 ALA A C 1
ATOM 763 O O . ALA A 1 96 ? 3.080 -8.784 14.119 1.00 97.75 96 ALA A O 1
ATOM 764 N N . ASP A 1 97 ? 3.523 -7.305 12.491 1.00 97.31 97 ASP A N 1
ATOM 765 C CA . ASP A 1 97 ? 4.826 -6.868 13.012 1.00 97.31 97 ASP A CA 1
ATOM 766 C C . ASP A 1 97 ? 4.712 -5.666 13.974 1.00 97.31 97 ASP A C 1
ATOM 768 O O . ASP A 1 97 ? 5.722 -5.138 14.461 1.00 97.31 97 ASP A O 1
ATOM 772 N N . TYR A 1 98 ? 3.497 -5.150 14.189 1.00 98.06 98 TYR A N 1
ATOM 773 C CA . TYR A 1 98 ? 3.260 -3.954 15.000 1.00 98.06 98 TYR A CA 1
ATOM 774 C C . TYR A 1 98 ? 2.184 -4.133 16.068 1.00 98.06 98 TYR A C 1
ATOM 776 O O . TYR A 1 98 ? 2.334 -3.598 17.165 1.00 98.06 98 TYR A O 1
ATOM 784 N N . TYR A 1 99 ? 1.120 -4.865 15.758 1.00 98.31 99 TYR A N 1
ATOM 785 C CA . TYR A 1 99 ? -0.015 -5.066 16.646 1.00 98.31 99 TYR A CA 1
ATOM 786 C C . TYR A 1 99 ? 0.062 -6.409 17.371 1.00 98.31 99 TYR A C 1
ATOM 788 O O . TYR A 1 99 ? 0.564 -7.396 16.836 1.00 98.31 99 TYR A O 1
ATOM 796 N N . SER A 1 100 ? -0.494 -6.462 18.581 1.00 98.19 100 SER A N 1
ATOM 797 C CA . SER A 1 100 ? -0.704 -7.720 19.299 1.00 98.19 100 SER A CA 1
ATOM 798 C C . SER A 1 100 ? -1.756 -8.597 18.609 1.00 98.19 100 SER A C 1
ATOM 800 O O . SER A 1 100 ? -2.565 -8.118 17.815 1.00 98.19 100 SER A O 1
ATOM 802 N N . VAL A 1 101 ? -1.805 -9.886 18.956 1.00 97.94 101 VAL A N 1
ATOM 803 C CA . VAL A 1 101 ? -2.809 -10.824 18.419 1.00 97.94 101 VAL A CA 1
ATOM 804 C C . VAL A 1 101 ? -4.241 -10.330 18.661 1.00 97.94 101 VAL A C 1
ATOM 806 O O . VAL A 1 101 ? -5.065 -10.377 17.746 1.00 97.94 101 VAL A O 1
ATOM 809 N N . ASP A 1 102 ? -4.524 -9.796 19.850 1.00 98.25 102 ASP A N 1
ATOM 810 C CA . ASP A 1 102 ? -5.843 -9.251 20.193 1.00 98.25 102 ASP A CA 1
ATOM 811 C C . ASP A 1 102 ? -6.171 -8.005 19.369 1.00 98.25 102 ASP A C 1
ATOM 813 O O . ASP A 1 102 ? -7.297 -7.838 18.892 1.00 98.25 102 ASP A O 1
ATOM 817 N N . GLN A 1 103 ? -5.181 -7.135 19.150 1.00 98.56 103 GLN A N 1
ATOM 818 C CA . GLN A 1 103 ? -5.341 -5.997 18.253 1.00 98.56 103 GLN A CA 1
ATOM 819 C C . GLN A 1 103 ? -5.614 -6.479 16.823 1.00 98.56 103 GLN A C 1
ATOM 821 O O . GLN A 1 103 ? -6.548 -5.983 16.209 1.00 98.56 103 GLN A O 1
ATOM 826 N N . LEU A 1 104 ? -4.916 -7.489 16.295 1.00 98.62 104 LEU A N 1
ATOM 827 C CA . LEU A 1 104 ? -5.206 -8.016 14.953 1.00 98.62 104 LEU A CA 1
ATOM 828 C C . LEU A 1 104 ? -6.645 -8.533 14.823 1.00 98.62 104 LEU A C 1
ATOM 830 O O . LEU A 1 104 ? -7.297 -8.266 13.815 1.00 98.62 104 LEU A O 1
ATOM 834 N N . GLN A 1 105 ? -7.172 -9.215 15.844 1.00 98.56 105 GLN A N 1
ATOM 835 C CA . GLN A 1 105 ? -8.572 -9.655 15.851 1.00 98.56 105 GLN A CA 1
ATOM 836 C C . GLN A 1 105 ? -9.551 -8.476 15.840 1.00 98.56 105 GLN A C 1
ATOM 838 O O . GLN A 1 105 ? -10.531 -8.499 15.095 1.00 98.56 105 GLN A O 1
ATOM 843 N N . LYS A 1 106 ? -9.296 -7.437 16.647 1.00 98.38 106 LYS A N 1
ATOM 844 C CA . LYS A 1 106 ? -10.099 -6.203 16.634 1.00 98.38 106 LYS A CA 1
ATOM 845 C C . LYS A 1 106 ? -10.012 -5.509 15.274 1.00 98.38 106 LYS A C 1
ATOM 847 O O . LYS A 1 106 ? -11.036 -5.112 14.729 1.00 98.38 106 LYS A O 1
ATOM 852 N N . LEU A 1 107 ? -8.806 -5.399 14.720 1.00 98.44 107 LEU A N 1
ATOM 853 C CA . LEU A 1 107 ? -8.542 -4.752 13.441 1.00 98.44 107 LEU A CA 1
ATOM 854 C C . LEU A 1 107 ? -9.301 -5.447 12.315 1.00 98.44 107 LEU A C 1
ATOM 856 O O . LEU A 1 107 ? -10.018 -4.772 11.591 1.00 98.44 107 LEU A O 1
ATOM 860 N N . SER A 1 108 ? -9.220 -6.779 12.241 1.00 98.31 108 SER A N 1
ATOM 861 C CA . SER A 1 108 ? -9.940 -7.604 11.260 1.00 98.31 108 SER A CA 1
ATOM 862 C C . SER A 1 108 ? -11.441 -7.321 11.256 1.00 98.31 108 SER A C 1
ATOM 864 O O . SER A 1 108 ? -12.028 -7.114 10.200 1.00 98.31 108 SER A O 1
ATOM 866 N N . LYS A 1 109 ? -12.060 -7.234 12.439 1.00 98.19 109 LYS A N 1
ATOM 867 C CA . LYS A 1 109 ? -13.494 -6.934 12.565 1.00 98.19 109 LYS A CA 1
ATOM 868 C C . LYS A 1 109 ? -13.847 -5.526 12.084 1.00 98.19 109 LYS A C 1
ATOM 870 O O . LYS A 1 109 ? -14.913 -5.3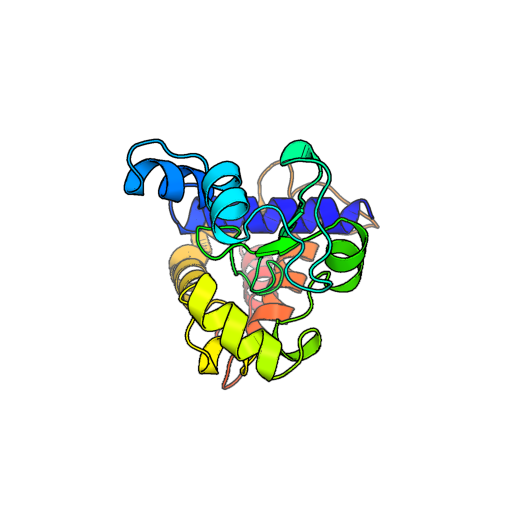31 11.521 1.00 98.19 109 LYS A O 1
ATOM 875 N N . ILE A 1 110 ? -12.979 -4.547 12.335 1.00 97.94 110 ILE A N 1
ATOM 876 C CA . ILE A 1 110 ? -13.229 -3.139 11.999 1.00 97.94 110 ILE A CA 1
ATOM 877 C C . ILE A 1 110 ? -12.980 -2.865 10.506 1.00 97.94 110 ILE A C 1
ATOM 879 O O . ILE A 1 110 ? -13.717 -2.106 9.871 1.00 97.94 110 ILE A O 1
ATOM 883 N N . THR A 1 111 ? -11.912 -3.434 9.948 1.00 96.88 111 THR A N 1
ATOM 884 C CA . THR A 1 111 ? -11.486 -3.194 8.561 1.00 96.88 111 THR A CA 1
ATOM 885 C C . THR A 1 111 ? -12.067 -4.192 7.573 1.00 96.88 111 THR A C 1
ATOM 887 O O . THR A 1 111 ? -11.912 -3.977 6.376 1.00 96.88 111 THR A O 1
ATOM 890 N N . GLU A 1 112 ? -12.696 -5.259 8.070 1.00 96.88 112 GLU A N 1
ATOM 891 C CA . GLU A 1 112 ? -13.220 -6.391 7.295 1.00 96.88 112 GLU A CA 1
ATOM 892 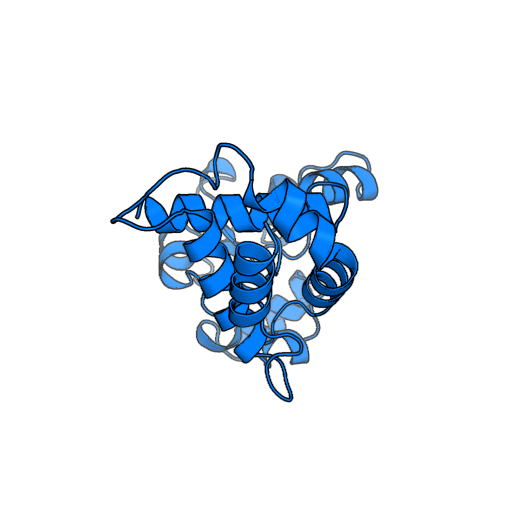C C . GLU A 1 112 ? -12.133 -7.166 6.528 1.00 96.88 112 GLU A C 1
ATOM 894 O O . GLU A 1 112 ? -12.436 -8.046 5.726 1.00 96.88 112 GLU A O 1
ATOM 899 N N . ILE A 1 113 ? -10.850 -6.903 6.812 1.00 97.31 113 ILE A N 1
ATOM 900 C CA . ILE A 1 113 ? -9.746 -7.717 6.299 1.00 97.31 113 ILE A CA 1
ATOM 901 C C . ILE A 1 113 ? -9.741 -9.047 7.065 1.00 97.31 113 ILE A C 1
ATOM 903 O O . ILE A 1 113 ? -9.701 -9.022 8.302 1.00 97.31 113 ILE A O 1
ATOM 907 N N . PRO A 1 114 ? -9.712 -10.209 6.388 1.00 96.88 114 PRO A N 1
ATOM 908 C CA . PRO A 1 114 ? -9.599 -11.501 7.052 1.00 96.88 114 PRO A CA 1
ATOM 909 C C . PRO A 1 114 ? -8.397 -11.570 8.001 1.00 96.88 114 PRO A C 1
ATOM 911 O O . PRO A 1 114 ? -7.291 -11.137 7.673 1.00 96.88 114 PRO A O 1
ATOM 914 N N . ILE A 1 115 ? -8.594 -12.150 9.188 1.00 97.56 115 ILE A N 1
ATOM 915 C CA . ILE A 1 115 ? -7.544 -12.233 10.216 1.00 97.56 115 ILE A CA 1
ATOM 916 C C . ILE A 1 115 ? -6.277 -12.933 9.708 1.00 97.56 115 ILE A C 1
ATOM 918 O O . ILE A 1 115 ? -5.168 -12.541 10.067 1.00 97.56 115 ILE A O 1
ATOM 922 N N . GLU A 1 116 ? -6.429 -13.924 8.834 1.00 95.25 116 GLU A N 1
ATOM 923 C CA . GLU A 1 116 ? -5.305 -14.656 8.252 1.00 95.25 116 GLU A CA 1
ATOM 924 C C . GLU A 1 116 ? -4.466 -13.781 7.310 1.00 95.25 116 GLU A C 1
ATOM 926 O O . GLU A 1 116 ? -3.240 -13.879 7.323 1.00 95.25 116 GLU A O 1
ATOM 931 N N . GLU A 1 117 ? -5.082 -12.841 6.586 1.00 94.81 117 GLU A N 1
ATOM 932 C CA . GLU A 1 117 ? -4.357 -11.854 5.771 1.00 94.81 117 GLU A CA 1
ATOM 933 C C . GLU A 1 117 ? -3.620 -10.822 6.634 1.00 94.81 117 GLU A C 1
ATOM 935 O O . GLU A 1 117 ? -2.530 -10.375 6.280 1.00 94.81 117 GLU A O 1
ATOM 940 N N . LEU A 1 118 ? -4.176 -10.451 7.793 1.00 96.94 118 LEU A N 1
ATOM 941 C CA . LEU A 1 118 ? -3.486 -9.559 8.731 1.00 96.94 118 LEU A CA 1
ATOM 942 C C . LEU A 1 118 ? -2.299 -10.240 9.422 1.00 96.94 118 LEU A C 1
ATOM 944 O O . LEU A 1 118 ? -1.320 -9.567 9.746 1.00 96.94 118 LEU A O 1
ATOM 948 N N . ARG A 1 119 ? -2.393 -11.556 9.653 1.00 96.12 119 ARG A N 1
ATOM 949 C CA . ARG A 1 119 ? -1.354 -12.388 10.282 1.00 96.12 119 ARG A CA 1
ATOM 950 C C . ARG A 1 119 ? -0.253 -12.817 9.325 1.00 96.12 119 ARG A C 1
ATOM 952 O O . ARG A 1 119 ? 0.852 -13.088 9.787 1.00 96.12 119 ARG A O 1
ATOM 959 N N . ARG A 1 120 ? -0.542 -12.902 8.024 1.00 93.31 120 ARG A N 1
ATOM 960 C CA . ARG A 1 120 ? 0.401 -13.370 7.006 1.00 93.31 120 ARG A CA 1
ATOM 961 C C . ARG A 1 120 ? 0.804 -12.228 6.06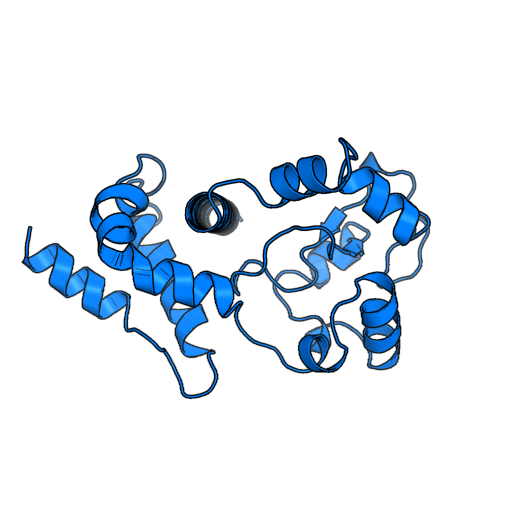6 1.00 93.31 120 ARG A C 1
ATOM 963 O O . ARG A 1 120 ? 0.129 -11.991 5.063 1.00 93.31 120 ARG A O 1
ATOM 970 N N . PRO A 1 121 ? 1.919 -11.532 6.357 1.00 91.25 121 PRO A N 1
ATOM 971 C CA . PRO A 1 121 ? 2.482 -10.526 5.471 1.00 91.25 121 PRO A CA 1
ATOM 972 C C . PRO A 1 121 ? 2.623 -11.017 4.031 1.00 91.25 121 PRO A C 1
ATOM 974 O O . PRO A 1 121 ? 3.385 -11.940 3.756 1.00 91.25 121 PRO A O 1
ATOM 977 N N . SER A 1 122 ? 1.922 -10.370 3.106 1.00 94.50 122 SER A N 1
ATOM 978 C CA . SER A 1 122 ? 2.006 -10.660 1.676 1.00 94.50 122 SER A CA 1
ATOM 979 C C . SER A 1 122 ? 1.866 -9.378 0.847 1.00 94.50 122 SER A C 1
ATOM 981 O O . SER A 1 122 ? 1.229 -8.411 1.290 1.00 94.50 122 SER A O 1
ATOM 983 N N . PRO A 1 123 ? 2.498 -9.316 -0.337 1.00 97.25 123 PRO A N 1
ATOM 984 C CA . PRO A 1 123 ? 2.189 -8.294 -1.327 1.00 97.25 123 PRO A CA 1
ATOM 985 C C . PRO A 1 123 ? 0.727 -8.341 -1.784 1.00 97.25 123 PRO A C 1
ATOM 987 O O . PRO A 1 123 ? 0.081 -9.386 -1.735 1.00 97.25 123 PRO A O 1
ATOM 990 N N . ASN A 1 124 ? 0.228 -7.218 -2.295 1.00 97.69 124 ASN A N 1
ATOM 991 C CA . ASN A 1 124 ? -1.047 -7.176 -2.997 1.00 97.69 124 ASN A CA 1
ATOM 992 C C . ASN A 1 124 ? -0.939 -7.901 -4.349 1.00 97.69 124 ASN A C 1
ATOM 994 O O . ASN A 1 124 ? -0.452 -7.336 -5.332 1.00 97.69 124 ASN A O 1
ATOM 998 N N . MET A 1 125 ? -1.392 -9.155 -4.391 1.00 97.25 125 MET A N 1
ATOM 999 C CA . MET A 1 125 ? -1.310 -9.989 -5.592 1.00 97.25 125 MET A CA 1
ATOM 1000 C C . MET A 1 125 ? -2.178 -9.473 -6.742 1.00 97.25 125 MET A C 1
ATOM 1002 O O . MET A 1 125 ? -1.805 -9.652 -7.896 1.00 97.25 125 MET A O 1
ATOM 1006 N N . GLU A 1 126 ? -3.283 -8.783 -6.454 1.00 97.56 126 GLU A N 1
ATOM 1007 C CA . GLU A 1 126 ? -4.114 -8.157 -7.488 1.00 97.56 126 GLU A CA 1
ATOM 1008 C C . GLU A 1 126 ? -3.315 -7.095 -8.257 1.00 97.56 126 GLU A C 1
ATOM 1010 O O . GLU A 1 126 ? -3.214 -7.152 -9.481 1.00 97.56 126 GLU A O 1
ATOM 1015 N N . ALA A 1 127 ? -2.668 -6.171 -7.539 1.00 98.31 127 ALA A N 1
ATOM 1016 C CA . ALA A 1 127 ? -1.838 -5.135 -8.152 1.00 98.31 127 ALA A CA 1
ATOM 1017 C C . ALA A 1 127 ? -0.649 -5.724 -8.931 1.00 98.31 127 ALA A C 1
ATOM 1019 O O . ALA A 1 127 ? -0.267 -5.199 -9.975 1.00 98.31 127 ALA A O 1
ATOM 1020 N N . ILE A 1 128 ? -0.072 -6.825 -8.445 1.00 98.38 128 ILE A N 1
ATOM 1021 C CA . ILE A 1 128 ? 1.027 -7.519 -9.128 1.00 98.38 128 ILE A CA 1
ATOM 1022 C C . ILE A 1 128 ? 0.561 -8.147 -10.440 1.00 98.38 128 ILE A C 1
ATOM 1024 O O . ILE A 1 128 ? 1.266 -8.023 -11.441 1.00 98.38 128 ILE A O 1
ATOM 1028 N N . HIS A 1 129 ? -0.606 -8.794 -10.459 1.00 98.19 129 HIS A N 1
ATOM 1029 C CA . HIS A 1 129 ? -1.166 -9.347 -11.691 1.00 98.19 129 HIS A CA 1
ATOM 1030 C C . HIS A 1 129 ? -1.451 -8.238 -12.710 1.00 98.19 129 HIS A C 1
ATOM 1032 O O . HIS A 1 129 ? -0.989 -8.328 -13.842 1.00 98.19 129 HIS A O 1
ATOM 1038 N N . LEU A 1 130 ? -2.074 -7.136 -12.279 1.00 98.44 130 LEU A N 1
ATOM 1039 C CA . LEU A 1 130 ? -2.322 -5.980 -13.148 1.00 98.44 130 LEU A CA 1
ATOM 1040 C C . LEU A 1 130 ? -1.028 -5.379 -13.715 1.00 98.44 130 LEU A C 1
ATOM 1042 O O . LEU A 1 130 ? -0.987 -4.999 -14.883 1.00 98.44 130 LEU A O 1
ATOM 1046 N N . LEU A 1 131 ? 0.034 -5.289 -12.906 1.00 98.44 131 LEU A N 1
ATOM 1047 C CA . LEU A 1 131 ? 1.339 -4.815 -13.370 1.00 98.44 131 LEU A CA 1
ATOM 1048 C C . LEU A 1 131 ? 1.946 -5.771 -14.401 1.00 98.44 131 LEU A C 1
ATOM 1050 O O . LEU A 1 131 ? 2.449 -5.321 -15.428 1.00 98.44 131 LEU A O 1
ATOM 1054 N N . LYS A 1 132 ? 1.890 -7.080 -14.136 1.00 97.75 132 LYS A N 1
ATOM 1055 C CA . LYS A 1 132 ? 2.404 -8.118 -15.036 1.00 97.75 132 LYS A CA 1
ATOM 1056 C C . LYS A 1 132 ? 1.711 -8.079 -16.400 1.00 97.75 132 LYS A C 1
ATOM 1058 O O . LYS A 1 132 ? 2.384 -8.197 -17.420 1.00 97.75 132 LYS A O 1
ATOM 1063 N N . ASP A 1 133 ? 0.402 -7.858 -16.419 1.00 97.81 133 ASP A N 1
ATOM 1064 C CA . ASP A 1 133 ? -0.385 -7.796 -17.655 1.00 97.81 133 ASP A CA 1
ATOM 1065 C C . ASP A 1 133 ? -0.145 -6.500 -18.450 1.00 97.81 133 ASP A C 1
ATOM 1067 O O . ASP A 1 133 ? -0.539 -6.392 -19.609 1.00 97.81 133 ASP A O 1
ATOM 1071 N N . ARG A 1 134 ? 0.519 -5.506 -17.845 1.00 97.75 134 ARG A N 1
ATOM 1072 C CA . ARG A 1 134 ? 0.743 -4.170 -18.418 1.00 97.75 134 ARG A CA 1
ATOM 1073 C C . ARG A 1 134 ? 2.218 -3.764 -18.431 1.00 97.75 134 ARG A C 1
ATOM 1075 O O . ARG A 1 134 ? 2.526 -2.577 -18.342 1.00 97.75 134 ARG A O 1
ATOM 1082 N N . LEU A 1 135 ? 3.137 -4.724 -18.549 1.00 97.56 135 LEU A N 1
ATOM 1083 C CA . LEU A 1 135 ? 4.582 -4.453 -18.511 1.00 97.56 135 LEU A CA 1
ATOM 1084 C C . LEU A 1 135 ? 5.056 -3.527 -19.633 1.00 97.56 135 LEU A C 1
ATOM 1086 O O . LEU A 1 135 ? 5.868 -2.641 -19.384 1.00 97.56 135 LEU A O 1
ATOM 1090 N N . GLU A 1 136 ? 4.523 -3.693 -20.844 1.00 96.56 136 GLU A N 1
ATOM 1091 C CA . GLU A 1 136 ? 4.863 -2.828 -21.976 1.00 96.56 136 GLU A CA 1
ATOM 1092 C C . GLU A 1 136 ? 4.495 -1.367 -21.686 1.00 96.56 136 GLU A C 1
ATOM 1094 O O . GLU A 1 136 ? 5.352 -0.489 -21.748 1.00 96.56 136 GLU A O 1
ATOM 1099 N N . TRP A 1 137 ? 3.252 -1.120 -21.258 1.00 97.88 137 TRP A N 1
ATOM 1100 C CA . TRP A 1 137 ? 2.794 0.195 -20.798 1.00 97.88 137 TRP A CA 1
ATOM 1101 C C . TRP A 1 137 ? 3.651 0.733 -19.642 1.00 97.88 137 TRP A C 1
ATOM 1103 O O . TRP A 1 137 ? 4.006 1.913 -19.604 1.00 97.88 137 TRP A O 1
ATOM 1113 N N . PHE A 1 138 ? 4.000 -0.126 -18.682 1.00 98.06 138 PHE A N 1
ATOM 1114 C CA . PHE A 1 138 ? 4.770 0.281 -17.514 1.00 98.06 138 PHE A CA 1
ATOM 1115 C C . PHE A 1 138 ? 6.140 0.849 -17.912 1.00 98.06 138 PHE A C 1
ATOM 1117 O O . PHE A 1 138 ? 6.507 1.927 -17.444 1.00 98.06 138 PHE A O 1
ATOM 1124 N N . PHE A 1 139 ? 6.866 0.179 -18.808 1.00 96.69 139 PHE A N 1
ATOM 1125 C CA . PHE A 1 139 ? 8.174 0.654 -19.265 1.00 96.69 139 PHE A CA 1
ATOM 1126 C C . PHE A 1 139 ? 8.072 1.795 -20.285 1.00 96.69 139 PHE A C 1
ATOM 1128 O O . PHE A 1 139 ? 8.744 2.811 -20.115 1.00 96.69 139 PHE A O 1
ATOM 1135 N N . ASN A 1 140 ? 7.204 1.666 -21.294 1.00 95.94 140 ASN A N 1
ATOM 1136 C CA . ASN A 1 140 ? 7.124 2.606 -22.418 1.00 95.94 140 ASN A CA 1
ATOM 1137 C C . ASN A 1 140 ? 6.385 3.908 -22.095 1.00 95.94 140 ASN A C 1
ATOM 1139 O O . ASN A 1 140 ? 6.557 4.897 -22.801 1.00 95.94 140 ASN A O 1
ATOM 1143 N N . GLU A 1 141 ? 5.555 3.935 -21.052 1.00 97.00 141 GLU A N 1
ATOM 1144 C CA . GLU A 1 141 ? 4.753 5.116 -20.726 1.00 97.00 141 GLU A CA 1
ATOM 1145 C C . GLU A 1 141 ? 4.932 5.541 -19.275 1.00 97.00 141 GLU A C 1
ATOM 1147 O O . GLU A 1 141 ? 5.311 6.681 -18.997 1.00 97.00 141 GLU A O 1
ATOM 1152 N N . PHE A 1 142 ? 4.669 4.640 -18.325 1.00 97.44 142 PHE A N 1
ATOM 1153 C CA . PHE A 1 142 ? 4.652 5.012 -16.913 1.00 97.44 142 PHE A CA 1
ATOM 1154 C C . PHE A 1 142 ? 6.041 5.440 -16.423 1.00 97.44 142 PHE A C 1
ATOM 1156 O O . PHE A 1 142 ? 6.186 6.525 -15.857 1.00 97.44 142 PHE A O 1
ATOM 1163 N N . CYS A 1 143 ? 7.075 4.634 -16.680 1.00 96.06 143 CYS A N 1
ATOM 1164 C CA . CYS A 1 143 ? 8.454 4.921 -16.280 1.00 96.06 143 CYS A CA 1
ATOM 1165 C C . CYS A 1 143 ? 9.041 6.175 -16.945 1.00 96.06 143 CYS A C 1
ATOM 1167 O O . CYS A 1 143 ? 9.948 6.774 -16.368 1.00 96.06 143 CYS A O 1
ATOM 1169 N N . LEU A 1 144 ? 8.501 6.604 -18.091 1.00 94.62 144 LEU A N 1
ATOM 1170 C CA . LEU A 1 144 ? 8.965 7.781 -18.836 1.00 94.62 144 LEU A CA 1
ATOM 1171 C C . LEU A 1 144 ? 8.299 9.092 -18.400 1.00 94.62 144 LEU A C 1
ATOM 1173 O O . LEU A 1 144 ? 8.576 10.156 -18.962 1.00 94.62 144 LEU A O 1
ATOM 1177 N N . ARG A 1 145 ? 7.426 9.059 -17.388 1.00 95.31 145 ARG A N 1
ATOM 1178 C CA . ARG A 1 145 ? 6.776 10.271 -16.880 1.00 95.31 145 ARG A CA 1
ATOM 1179 C C . ARG A 1 145 ? 7.797 11.273 -16.319 1.00 95.31 145 ARG A C 1
ATOM 1181 O O . ARG A 1 145 ? 8.786 10.864 -15.696 1.00 95.31 145 ARG A O 1
ATOM 1188 N N . PRO A 1 146 ? 7.558 12.595 -16.450 1.00 92.81 146 PRO A N 1
ATOM 1189 C CA . PRO A 1 146 ? 8.499 13.626 -16.005 1.00 92.81 146 PRO A CA 1
ATOM 1190 C C . PRO A 1 146 ? 8.923 13.514 -14.535 1.00 92.81 146 PRO A C 1
ATOM 1192 O O . PRO A 1 146 ? 10.031 13.905 -14.172 1.00 92.81 146 PRO A O 1
ATOM 1195 N N . GLU A 1 147 ? 8.067 12.995 -13.654 1.00 90.19 147 GLU A N 1
ATOM 1196 C CA . GLU A 1 147 ? 8.381 12.807 -12.235 1.00 90.19 147 GLU A CA 1
ATOM 1197 C C . GLU A 1 147 ? 9.343 11.641 -11.988 1.00 90.19 147 GLU A C 1
ATOM 1199 O O . GLU A 1 147 ? 10.094 11.683 -11.006 1.00 90.19 147 GLU A O 1
ATOM 1204 N N . LEU A 1 148 ? 9.325 10.632 -12.863 1.00 92.50 148 LEU A N 1
ATOM 1205 C CA . LEU A 1 148 ? 10.135 9.416 -12.782 1.00 92.50 148 LEU A CA 1
ATOM 1206 C C . LEU A 1 148 ? 11.449 9.519 -13.570 1.00 92.50 148 LEU A C 1
ATOM 1208 O O . LEU A 1 148 ? 12.431 8.885 -13.188 1.00 92.50 148 LEU A O 1
ATOM 1212 N N . ASN A 1 149 ? 11.530 10.439 -14.531 1.00 90.38 149 ASN A N 1
ATOM 1213 C CA . ASN A 1 149 ? 12.767 10.787 -15.240 1.00 90.38 149 ASN A CA 1
ATOM 1214 C C . ASN A 1 149 ? 13.706 11.734 -14.468 1.00 90.38 149 ASN A C 1
ATOM 1216 O O . ASN A 1 149 ? 14.722 12.190 -14.989 1.00 90.38 149 ASN A O 1
ATOM 1220 N N . LYS A 1 150 ? 13.405 12.046 -13.201 1.00 89.50 150 LYS A N 1
ATOM 1221 C CA . LYS A 1 150 ? 14.274 12.879 -12.354 1.00 89.50 150 LYS A CA 1
ATOM 1222 C C . LYS A 1 150 ? 15.395 12.049 -11.741 1.00 89.50 150 LYS A C 1
ATOM 1224 O O . LYS A 1 150 ? 15.123 11.038 -11.089 1.00 89.50 150 LYS A O 1
ATOM 1229 N N . VAL A 1 151 ? 16.627 12.539 -11.855 1.00 86.56 151 VAL A N 1
ATOM 1230 C CA . VAL A 1 151 ? 17.792 11.961 -11.176 1.00 86.56 151 VAL A CA 1
ATOM 1231 C C . VAL A 1 151 ? 17.794 12.359 -9.700 1.00 86.56 151 VAL A C 1
ATOM 1233 O O . VAL A 1 151 ? 17.636 13.531 -9.351 1.00 86.56 151 VAL A O 1
ATOM 1236 N N . ARG A 1 152 ? 17.970 11.374 -8.821 1.00 81.38 152 ARG A N 1
ATOM 1237 C CA . ARG A 1 152 ? 18.122 11.528 -7.372 1.00 81.38 152 ARG A CA 1
ATOM 1238 C C . ARG A 1 152 ? 19.277 10.647 -6.923 1.00 81.38 152 ARG A C 1
ATOM 1240 O O . ARG A 1 152 ? 19.285 9.461 -7.232 1.00 81.38 152 ARG A O 1
ATOM 1247 N N . ASP A 1 153 ? 20.261 11.240 -6.254 1.00 77.12 153 ASP A N 1
ATOM 1248 C CA . ASP A 1 153 ? 21.467 10.540 -5.787 1.00 77.12 153 ASP A CA 1
ATOM 1249 C C . ASP A 1 153 ? 22.152 9.715 -6.897 1.00 77.12 153 ASP A C 1
ATOM 1251 O O . ASP A 1 153 ? 22.583 8.580 -6.699 1.00 77.12 153 ASP A O 1
ATOM 1255 N N . GLY A 1 154 ? 22.203 10.287 -8.106 1.00 84.62 154 GLY A N 1
ATOM 1256 C CA . GLY A 1 154 ? 22.828 9.673 -9.281 1.00 84.62 154 GLY A CA 1
ATOM 1257 C C . GLY A 1 154 ? 22.011 8.574 -9.969 1.00 84.62 154 GLY A C 1
ATOM 1258 O O . GLY A 1 154 ? 22.524 7.961 -10.898 1.00 84.62 154 GLY A O 1
ATOM 1259 N N . LYS A 1 155 ? 20.764 8.315 -9.551 1.00 86.88 155 LYS A N 1
ATOM 1260 C CA . LYS A 1 155 ? 19.878 7.307 -10.162 1.00 86.88 155 LYS A CA 1
ATOM 1261 C C . LYS A 1 155 ? 18.573 7.917 -10.648 1.00 86.88 155 LYS A C 1
ATOM 1263 O O . LYS A 1 155 ? 18.044 8.835 -10.019 1.00 86.88 155 LYS A O 1
ATOM 1268 N N . LEU A 1 156 ? 18.024 7.394 -11.741 1.00 91.44 156 LEU A N 1
ATOM 1269 C CA . LEU A 1 156 ? 16.684 7.772 -12.189 1.00 91.44 156 LEU A CA 1
ATOM 1270 C C . LEU A 1 156 ? 15.632 7.317 -11.172 1.00 91.44 156 LEU A C 1
ATOM 1272 O O . LEU A 1 156 ? 15.722 6.241 -10.577 1.00 91.44 156 LEU A O 1
ATOM 1276 N N . SER A 1 157 ? 14.608 8.143 -10.966 1.00 92.44 157 SER A N 1
ATOM 1277 C CA . SER A 1 157 ? 13.521 7.814 -10.039 1.00 92.44 157 SER A CA 1
ATOM 1278 C C . SER A 1 157 ? 12.728 6.580 -10.510 1.00 92.44 157 SER A C 1
ATOM 1280 O O . SER A 1 157 ? 12.259 5.817 -9.665 1.00 92.44 157 SER A O 1
ATOM 1282 N N . SER A 1 158 ? 12.639 6.340 -11.823 1.00 94.56 158 SER A N 1
ATOM 1283 C CA . SER A 1 158 ? 12.106 5.110 -12.427 1.00 94.56 158 SER A CA 1
ATOM 1284 C C . SER A 1 158 ? 12.902 3.866 -12.014 1.00 94.56 158 SER A C 1
ATOM 1286 O O . SER A 1 158 ? 12.309 2.901 -11.540 1.00 94.56 158 SER A O 1
ATOM 1288 N N . GLU A 1 159 ? 14.236 3.893 -12.071 1.00 94.19 159 GLU A N 1
ATOM 1289 C CA . GLU A 1 159 ? 15.077 2.772 -11.620 1.00 94.19 159 GLU A CA 1
ATOM 1290 C C . GLU A 1 159 ? 14.917 2.482 -10.124 1.00 94.19 159 GLU A C 1
ATOM 1292 O O . GLU A 1 159 ? 14.903 1.323 -9.696 1.00 94.19 159 GLU A O 1
ATOM 1297 N N . LEU A 1 160 ? 14.811 3.533 -9.303 1.00 93.94 160 LEU A N 1
ATOM 1298 C CA . LEU A 1 160 ? 14.571 3.390 -7.866 1.00 93.94 160 LEU A CA 1
ATOM 1299 C C . LEU A 1 160 ? 13.206 2.745 -7.596 1.00 93.94 160 LEU A C 1
ATOM 1301 O O . LEU A 1 160 ? 13.091 1.910 -6.694 1.00 93.94 160 LEU A O 1
ATOM 1305 N N . LEU A 1 161 ? 12.187 3.103 -8.382 1.00 95.94 161 LEU A N 1
ATOM 1306 C CA . LEU A 1 161 ? 10.870 2.481 -8.319 1.00 95.94 161 LEU A CA 1
ATOM 1307 C C . LEU A 1 161 ? 10.924 1.010 -8.747 1.00 95.94 161 LEU A C 1
ATOM 1309 O O . LEU A 1 161 ? 10.436 0.165 -8.005 1.00 95.94 161 LEU A O 1
ATOM 1313 N N . ILE A 1 162 ? 11.555 0.692 -9.880 1.00 97.12 162 ILE A N 1
ATOM 1314 C CA . ILE A 1 162 ? 11.702 -0.681 -10.389 1.00 97.12 162 ILE A CA 1
ATOM 1315 C C . ILE A 1 162 ? 12.390 -1.568 -9.349 1.00 97.12 162 ILE A C 1
ATOM 1317 O O . ILE A 1 162 ? 11.885 -2.634 -9.004 1.00 97.12 162 ILE A O 1
ATOM 1321 N N . LYS A 1 163 ? 13.490 -1.096 -8.751 1.00 95.69 163 LYS A N 1
ATOM 1322 C CA . LYS A 1 163 ? 14.189 -1.822 -7.676 1.00 95.69 163 LYS A CA 1
ATOM 1323 C C . LYS A 1 163 ? 13.318 -2.003 -6.434 1.00 95.69 163 LYS A C 1
ATOM 1325 O O . LYS A 1 163 ? 13.413 -3.031 -5.765 1.00 95.69 163 LYS A O 1
ATOM 1330 N N . ALA A 1 164 ? 12.487 -1.019 -6.094 1.00 95.50 164 ALA A N 1
ATOM 1331 C CA . ALA A 1 164 ? 11.548 -1.143 -4.984 1.00 95.50 164 ALA A CA 1
ATOM 1332 C C . ALA A 1 164 ? 10.443 -2.168 -5.281 1.00 95.50 164 ALA A C 1
ATOM 1334 O O . ALA A 1 164 ? 10.169 -3.009 -4.430 1.00 95.50 164 ALA A O 1
ATOM 1335 N N . LEU A 1 165 ? 9.875 -2.150 -6.488 1.00 97.88 165 LEU A N 1
ATOM 1336 C CA . LEU A 1 165 ? 8.887 -3.132 -6.932 1.00 97.88 165 LEU A CA 1
ATOM 1337 C C . LEU A 1 165 ? 9.489 -4.538 -6.958 1.00 97.88 165 LEU A C 1
ATOM 1339 O O . LEU A 1 165 ? 8.871 -5.454 -6.429 1.00 97.88 165 LEU A O 1
ATOM 1343 N N . GLN A 1 166 ? 10.721 -4.709 -7.448 1.00 98.06 166 GLN A N 1
ATOM 1344 C CA . GLN A 1 166 ? 11.397 -6.008 -7.421 1.00 98.06 166 GLN A CA 1
ATOM 1345 C C . GLN A 1 166 ? 11.543 -6.550 -5.995 1.00 98.06 166 GLN A C 1
ATOM 1347 O O . GLN A 1 166 ? 11.295 -7.727 -5.751 1.00 98.06 166 GLN A O 1
ATOM 1352 N N . LYS A 1 167 ? 11.886 -5.696 -5.020 1.00 96.25 167 LYS A N 1
ATOM 1353 C CA . LYS A 1 167 ? 11.926 -6.104 -3.605 1.00 96.25 167 LYS A CA 1
ATOM 1354 C C . LYS A 1 167 ? 10.563 -6.582 -3.107 1.00 96.25 167 LYS A C 1
ATOM 1356 O O . LYS A 1 167 ? 10.516 -7.521 -2.320 1.00 96.25 167 LYS A O 1
ATOM 1361 N N . THR A 1 168 ? 9.477 -5.958 -3.553 1.00 96.12 168 THR A N 1
ATOM 1362 C CA . THR A 1 168 ? 8.111 -6.384 -3.230 1.00 96.12 168 THR A CA 1
ATOM 1363 C C . THR A 1 168 ? 7.764 -7.710 -3.899 1.00 96.12 168 THR A C 1
ATOM 1365 O O . THR A 1 168 ? 7.259 -8.606 -3.229 1.00 96.12 168 THR A O 1
ATOM 1368 N N . LEU A 1 169 ? 8.104 -7.882 -5.178 1.00 97.50 169 LEU A N 1
ATOM 1369 C CA . LEU A 1 169 ? 7.893 -9.126 -5.920 1.00 97.50 169 LEU A CA 1
ATOM 1370 C C . LEU A 1 169 ? 8.645 -10.301 -5.293 1.00 97.50 169 LEU A C 1
ATOM 1372 O O . LEU A 1 169 ? 8.067 -11.368 -5.123 1.00 97.50 169 LEU A O 1
ATOM 1376 N N . ASN A 1 170 ? 9.883 -10.090 -4.843 1.00 96.81 170 ASN A N 1
ATOM 1377 C CA . ASN A 1 170 ? 10.683 -11.109 -4.157 1.00 96.81 170 ASN A CA 1
ATOM 1378 C C . ASN A 1 170 ? 10.043 -11.627 -2.854 1.00 96.81 170 ASN A C 1
ATOM 1380 O O . ASN A 1 170 ? 10.481 -12.644 -2.326 1.00 96.81 170 ASN A O 1
ATOM 1384 N N . ARG A 1 171 ? 9.036 -10.926 -2.315 1.00 94.94 171 ARG A N 1
ATOM 1385 C CA . ARG A 1 171 ? 8.290 -11.323 -1.113 1.00 94.94 171 ARG A CA 1
ATOM 1386 C C . ARG A 1 171 ? 6.994 -12.079 -1.420 1.00 94.94 171 ARG A C 1
ATOM 1388 O O . ARG A 1 171 ? 6.250 -12.365 -0.484 1.00 94.94 171 ARG A O 1
ATOM 1395 N N . CYS A 1 172 ? 6.693 -12.362 -2.687 1.00 94.62 172 CYS A N 1
ATOM 1396 C CA . CYS A 1 172 ? 5.576 -13.234 -3.040 1.00 94.62 172 CYS A CA 1
ATOM 1397 C C . CYS A 1 172 ? 5.860 -14.670 -2.585 1.00 94.62 172 CYS A C 1
ATOM 1399 O O . CYS A 1 172 ? 7.009 -15.120 -2.555 1.00 94.62 172 CYS A O 1
ATOM 1401 N N . GLU A 1 173 ? 4.802 -15.401 -2.248 1.00 91.00 173 GLU A N 1
ATOM 1402 C CA . GLU A 1 173 ? 4.899 -16.836 -1.994 1.00 91.00 173 GLU A CA 1
ATOM 1403 C C . GLU A 1 173 ? 5.379 -17.552 -3.266 1.00 91.00 173 GLU A C 1
ATOM 1405 O O . GLU A 1 173 ? 4.882 -17.286 -4.358 1.00 91.00 173 GLU A O 1
ATOM 1410 N N . GLY A 1 174 ? 6.392 -18.414 -3.141 1.00 90.50 174 GLY A N 1
ATOM 1411 C CA . GLY A 1 174 ? 7.041 -19.051 -4.295 1.00 90.50 174 GLY A CA 1
ATOM 1412 C C . GLY A 1 174 ? 8.090 -18.189 -5.017 1.00 90.50 174 GLY A C 1
ATOM 1413 O O . GLY A 1 174 ? 8.706 -18.672 -5.964 1.00 90.50 174 GLY A O 1
ATOM 1414 N N . GLY A 1 175 ? 8.353 -16.962 -4.551 1.00 91.75 175 GLY A N 1
ATOM 1415 C CA . GLY A 1 175 ? 9.353 -16.056 -5.124 1.00 91.75 175 GLY A CA 1
ATOM 1416 C C . GLY A 1 175 ? 8.775 -15.059 -6.130 1.00 91.75 175 GLY A C 1
ATOM 1417 O O . GLY A 1 175 ? 7.566 -14.970 -6.326 1.00 91.75 175 GLY A O 1
ATOM 1418 N N . ALA A 1 176 ? 9.649 -14.259 -6.749 1.00 94.19 176 ALA A N 1
ATOM 1419 C CA . ALA A 1 176 ? 9.234 -13.203 -7.669 1.00 94.19 176 ALA A CA 1
ATOM 1420 C C . ALA A 1 176 ? 8.527 -13.781 -8.914 1.00 94.19 176 ALA A C 1
ATOM 1422 O O . ALA A 1 176 ? 9.142 -14.556 -9.646 1.00 94.19 176 ALA A O 1
ATOM 1423 N N . PRO A 1 177 ? 7.270 -13.384 -9.209 1.00 94.75 177 PRO A N 1
ATOM 1424 C CA . PRO A 1 177 ? 6.536 -13.908 -10.364 1.00 94.75 177 PRO A CA 1
ATOM 1425 C C . PRO A 1 177 ? 7.055 -13.367 -11.704 1.00 94.75 177 PRO A C 1
ATOM 1427 O O . PRO A 1 177 ? 6.730 -13.921 -12.753 1.00 94.75 177 PRO A O 1
ATOM 1430 N N . ILE A 1 178 ? 7.821 -12.274 -11.661 1.00 95.88 178 ILE A N 1
ATOM 1431 C CA . ILE A 1 178 ? 8.543 -11.653 -12.773 1.00 95.88 178 ILE A CA 1
ATOM 1432 C C . ILE A 1 178 ? 9.829 -11.004 -12.236 1.00 95.88 178 ILE A C 1
ATOM 1434 O O . ILE A 1 178 ? 9.883 -10.589 -11.074 1.00 95.88 178 ILE A O 1
ATOM 1438 N N . ASP A 1 179 ? 10.843 -10.886 -13.091 1.00 97.12 179 ASP A N 1
ATOM 1439 C CA . ASP A 1 179 ? 12.075 -10.145 -12.804 1.00 97.12 179 ASP A CA 1
ATOM 1440 C C . ASP A 1 179 ? 12.036 -8.784 -13.516 1.00 97.12 179 ASP A C 1
ATOM 1442 O O . ASP A 1 179 ? 12.438 -8.651 -14.668 1.00 97.12 179 ASP A O 1
ATOM 1446 N N . LEU A 1 180 ? 11.497 -7.768 -12.838 1.00 96.81 180 LEU A N 1
ATOM 1447 C CA . LEU A 1 180 ? 11.378 -6.405 -13.358 1.00 96.81 180 LEU A CA 1
ATOM 1448 C C . LEU A 1 180 ? 12.730 -5.747 -13.627 1.00 96.81 180 LEU A C 1
ATOM 1450 O O . LEU A 1 180 ? 12.801 -4.872 -14.486 1.00 96.81 180 LEU A O 1
ATOM 1454 N N . VAL A 1 181 ? 13.780 -6.113 -12.886 1.00 97.12 181 VAL A N 1
ATOM 1455 C CA . VAL A 1 181 ? 15.113 -5.532 -13.099 1.00 97.12 181 VAL A CA 1
ATOM 1456 C C . VAL A 1 181 ? 15.675 -6.049 -14.411 1.00 97.12 181 VAL A C 1
ATOM 1458 O O . VAL A 1 181 ? 16.038 -5.240 -15.260 1.00 97.12 181 VAL A O 1
ATOM 1461 N N . LYS A 1 182 ? 15.646 -7.370 -14.612 1.00 97.06 182 LYS A N 1
ATOM 1462 C CA . LYS A 1 182 ? 16.073 -7.975 -15.87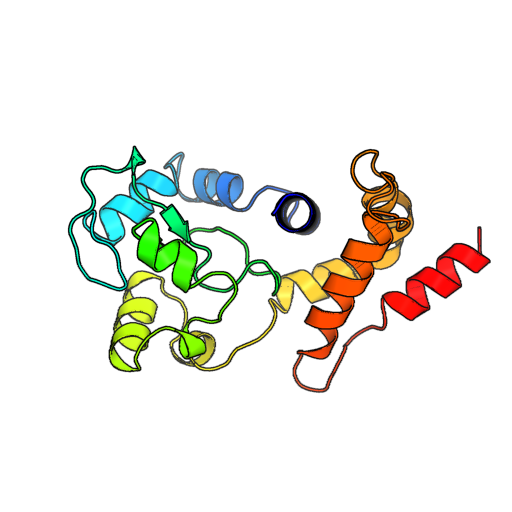3 1.00 97.06 182 LYS A CA 1
ATOM 1463 C C . LYS A 1 182 ? 15.240 -7.473 -17.054 1.00 97.06 182 LYS A C 1
ATOM 1465 O O . LYS A 1 182 ? 15.796 -7.066 -18.063 1.00 97.06 182 LYS A O 1
ATOM 1470 N N . LEU A 1 183 ? 13.915 -7.429 -16.909 1.00 96.62 183 LEU A N 1
ATOM 1471 C CA . LEU A 1 183 ? 13.027 -6.926 -17.963 1.00 96.62 183 LEU A CA 1
ATOM 1472 C C . LEU A 1 183 ? 13.329 -5.470 -18.340 1.00 96.62 183 LEU A C 1
ATOM 1474 O O . LEU A 1 183 ? 13.245 -5.114 -19.509 1.00 96.62 183 LEU A O 1
ATOM 1478 N N . HIS A 1 184 ? 13.695 -4.633 -17.369 1.00 95.56 184 HIS A N 1
ATOM 1479 C CA . HIS A 1 184 ? 14.097 -3.256 -17.636 1.00 95.56 184 HIS A CA 1
ATOM 1480 C C . HIS A 1 184 ? 15.449 -3.168 -18.362 1.00 95.56 184 HIS A C 1
ATOM 1482 O O . HIS A 1 184 ? 15.610 -2.328 -19.242 1.00 95.56 184 HIS A O 1
ATOM 1488 N N . GLU A 1 185 ? 16.415 -4.020 -18.013 1.00 94.69 185 GLU A N 1
ATOM 1489 C CA . GLU A 1 185 ? 17.713 -4.103 -18.701 1.00 94.69 185 GLU A CA 1
ATOM 1490 C C . GLU A 1 185 ? 17.554 -4.565 -20.158 1.00 94.69 185 GLU A C 1
ATOM 1492 O O . GLU A 1 185 ? 18.134 -3.965 -21.069 1.00 94.69 185 GLU A O 1
ATOM 1497 N N . ASP A 1 186 ? 16.713 -5.577 -20.384 1.00 94.69 186 ASP A N 1
ATOM 1498 C CA . ASP A 1 186 ? 16.358 -6.070 -21.716 1.00 94.69 186 ASP A CA 1
ATOM 1499 C C . ASP A 1 186 ? 15.634 -4.975 -22.521 1.00 94.69 186 ASP A C 1
ATOM 1501 O O . ASP A 1 186 ? 15.967 -4.727 -23.681 1.00 94.69 186 ASP A O 1
ATOM 1505 N N . TRP A 1 187 ? 14.696 -4.261 -21.886 1.00 93.12 187 TRP A N 1
ATOM 1506 C CA . TRP A 1 187 ? 13.983 -3.137 -22.491 1.00 93.12 187 TRP A CA 1
ATOM 1507 C C . TRP A 1 187 ? 14.937 -2.015 -22.919 1.00 93.12 187 TRP A C 1
ATOM 1509 O O . TRP A 1 187 ? 14.888 -1.604 -24.076 1.00 93.12 187 TRP A O 1
ATOM 1519 N N . LEU A 1 188 ? 15.849 -1.576 -22.043 1.00 90.19 188 LEU A N 1
ATOM 1520 C CA . LEU A 1 188 ? 16.855 -0.552 -22.362 1.00 90.19 188 LEU A CA 1
ATOM 1521 C C . LEU A 1 188 ? 17.762 -0.959 -23.526 1.00 90.19 188 LEU A C 1
ATOM 1523 O O . LEU A 1 188 ? 18.168 -0.107 -24.307 1.00 90.19 188 LEU A O 1
ATOM 1527 N N . SER A 1 189 ? 18.077 -2.250 -23.637 1.00 91.88 189 SER A N 1
ATOM 1528 C CA . SER A 1 189 ? 18.913 -2.792 -24.714 1.00 91.88 189 SER A CA 1
ATOM 1529 C C . SER A 1 189 ? 18.182 -2.881 -26.060 1.00 91.88 189 SER A C 1
ATOM 1531 O O . SER A 1 189 ? 18.822 -3.079 -27.090 1.00 91.88 189 SER A O 1
ATOM 1533 N N . SER A 1 190 ? 16.850 -2.776 -26.048 1.00 85.44 190 SER A N 1
ATOM 1534 C CA . SER A 1 190 ? 15.987 -2.840 -27.234 1.00 85.44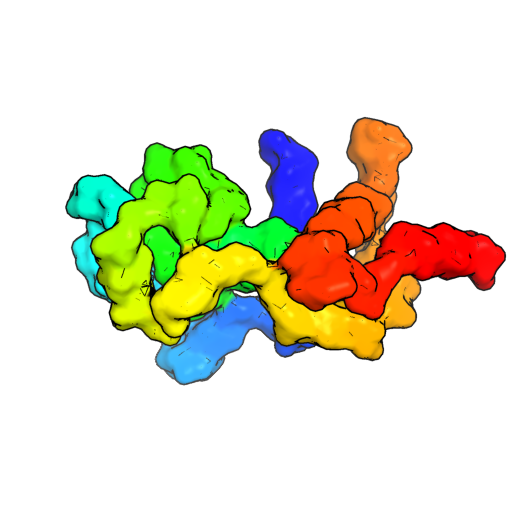 190 SER A CA 1
ATOM 1535 C C . SER A 1 190 ? 15.559 -1.472 -27.781 1.00 85.44 190 SER A C 1
ATOM 1537 O O . SER A 1 190 ? 14.901 -1.430 -28.821 1.00 85.44 190 SER A O 1
ATOM 1539 N N . GLN A 1 191 ? 15.909 -0.382 -27.085 1.00 77.50 191 GLN A N 1
ATOM 1540 C CA . GLN A 1 191 ? 15.709 1.005 -27.528 1.00 77.50 191 GLN A CA 1
ATOM 1541 C C . GLN A 1 191 ? 16.872 1.469 -28.411 1.00 77.50 191 GLN A C 1
ATOM 1543 O O . GLN A 1 191 ? 16.600 2.201 -29.388 1.00 77.50 191 GLN A O 1
#

Radius of gyration: 17.7 Å; chains: 1; bounding box: 45×36×50 Å

Secondary structure (DSSP, 8-state):
--HHHHHHHHHHHHHHHHHSS-HHHHHHHHTTS--HHHHHHHHTTTB-TTT-PBPS-GGG-EEE-SS-GGGT--SSTT-EEE-HHHHHHHTT--GGGTS-HHHHHHHHHHH---HHHHHS----HHHHHHHHTTHHHIIIIITTSTTTS-EETTEEHHHHHHHHHHHHHTTSTTS-SS-HHHHHHHHHHT-

Sequence (191 aa):
MKEDAARRRALELLLTDLYGESPQLRYRHITGGRELADDVWSKFSGKCFNCEAQISGRKKMHLDHTRPLAMLWPLDGTATCLCGSCNSQKRDRFPADYYSVDQLQKLSKITEIPIEELRRPSPNMEAIHLLKDRLEWFFNEFCLRPELNKVRDGKLSSELLIKALQKTLNRCEGGAPIDLVKLHEDWLSSQ

Foldseek 3Di:
DVLVVLLLVLLQVLLCVLVVHGQQVVQCVVVVRDGLLVLQCVLLVCAALAPRDHDPDSVQWDFAQQAFSLLSRHSHNLTHTHGPVLRVVCHNPQLLVRDDLVSLVVSCVSSVPDSVPSNDDAGPVSSVVSCVVCVVCCQVPSCPDPSQCDDDPNDGNSLVNLVSVQVSLQRHVVGRPDNSNVVNVVVVVVD